Protein AF-A0A932HQZ8-F1 (afdb_monomer)

Mean predicted aligned error: 6.92 Å

pLDDT: mean 88.28, std 15.85, range [33.75, 98.94]

Sequence (333 aa):
LPSGNLVVSDENGFYVFRPVGTFAGTISVNTIWDGAITISGNTTVSAGVTLTIKPGANITVAPNACLIVDGNLVVEGTSSQPVVMNRSGSSGVWGGIIFNSGSSGTVSYATIRNVSKGIRVTSTAPTIQNCTIESFTEQGIYVINGNSKILTNTINGWSGSARVGTGIYVDNSGLGSSTLEITGNTVKGSVVGIDVTAPVLKLEQNTLGTFGTYTTASSNAYGIVFAGVGTVTNNKTYGDNTNSWGISLAANTGTKSTTFNLLDHHNIGLVDNGFQNGSISRNTFSNNGTGFNNSDGWMTANENNFWDNPSTTYNIANVSTSCPDHTNNYLES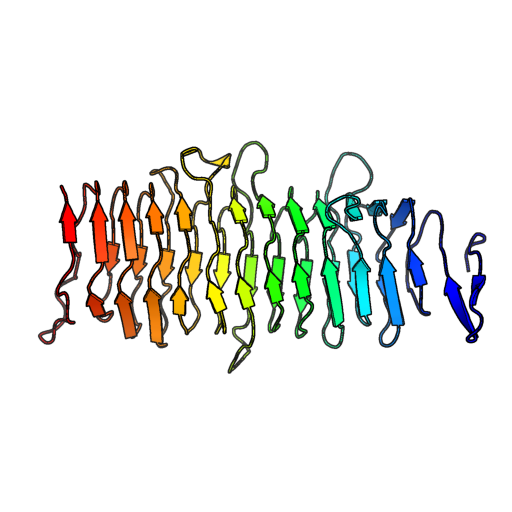

Solvent-accessible surface area (backbone atoms only — not comparable to full-atom values): 14633 Å² total; per-residue (Å²): 129,82,90,66,59,53,72,47,66,50,100,82,71,48,62,38,35,39,58,63,43,81,43,62,43,75,41,84,52,45,31,39,42,53,51,57,35,33,33,73,33,51,28,34,30,32,67,93,16,41,40,37,36,38,55,49,14,38,39,33,26,26,60,68,19,31,47,35,29,38,10,33,40,39,36,51,21,34,96,91,30,42,22,38,39,35,40,40,86,93,65,82,33,12,46,25,40,34,38,35,59,78,18,46,38,36,42,29,19,32,39,38,35,37,15,35,31,37,36,36,35,31,48,30,51,35,40,40,28,53,25,40,27,32,49,31,63,46,22,30,31,36,34,34,51,38,41,29,38,41,32,46,27,40,28,38,19,40,72,86,85,49,55,28,34,28,26,36,35,36,48,23,68,86,44,98,68,45,70,20,33,41,35,46,27,36,21,22,2,6,38,30,14,34,40,32,49,21,50,43,64,37,43,27,48,28,34,20,26,35,83,98,41,63,36,69,66,32,7,16,37,25,19,33,40,41,44,33,36,43,56,44,30,46,28,38,21,24,17,50,50,63,76,10,32,20,38,38,40,46,60,36,86,46,51,37,34,38,31,50,28,39,20,32,28,5,27,31,12,32,39,38,63,27,73,33,43,43,38,43,31,46,29,39,26,31,52,9,50,24,30,47,42,38,62,52,47,56,53,25,38,32,47,28,39,37,36,57,30,86,41,73,51,82,48,55,53,91,73,63,102,70,71,51,62,68,53,73,57,46,79,48,126

Structure (mmCIF, N/CA/C/O backbone):
data_AF-A0A932HQZ8-F1
#
_entry.id   AF-A0A932HQZ8-F1
#
loop_
_atom_site.group_PDB
_atom_site.id
_atom_site.type_symbol
_atom_site.label_atom_id
_atom_site.label_alt_id
_atom_site.label_comp_id
_atom_site.label_asym_id
_atom_site.label_entity_id
_atom_site.label_seq_id
_atom_site.pdbx_PDB_ins_code
_atom_site.Cartn_x
_atom_site.Cartn_y
_atom_site.Cartn_z
_atom_site.occupancy
_atom_site.B_iso_or_equiv
_atom_site.auth_seq_id
_atom_site.auth_comp_id
_atom_site.auth_asym_id
_atom_site.auth_atom_id
_atom_site.pdbx_PDB_model_num
ATOM 1 N N . LEU A 1 1 ? -23.065 -5.214 29.636 1.00 42.94 1 LEU A N 1
ATOM 2 C CA . LEU A 1 1 ? -21.916 -4.389 29.196 1.00 42.94 1 LEU A CA 1
ATOM 3 C C . LEU A 1 1 ? -20.933 -4.310 30.359 1.00 42.94 1 LEU A C 1
ATOM 5 O O . LEU A 1 1 ? -21.421 -4.160 31.476 1.00 42.94 1 LEU A O 1
ATOM 9 N N . PRO A 1 2 ? -19.613 -4.468 30.155 1.00 33.75 2 PRO A N 1
ATOM 10 C CA . PRO A 1 2 ? -18.642 -4.327 31.237 1.00 33.75 2 PRO A CA 1
ATOM 11 C C . PRO A 1 2 ? -18.735 -2.915 31.829 1.00 33.75 2 PRO A C 1
ATOM 13 O O . PRO A 1 2 ? -18.917 -1.936 31.107 1.00 33.75 2 PRO A O 1
ATOM 16 N N . SER A 1 3 ? -18.673 -2.833 33.152 1.00 35.66 3 SER A N 1
ATOM 17 C CA . SER A 1 3 ? -18.771 -1.611 33.950 1.00 35.66 3 SER A CA 1
ATOM 18 C C . SER A 1 3 ? -17.643 -0.629 33.611 1.00 35.66 3 SER A C 1
ATOM 20 O O . SER A 1 3 ? -16.480 -0.941 33.855 1.00 35.66 3 SER A O 1
ATOM 22 N N . GLY A 1 4 ? -17.982 0.548 33.071 1.00 40.41 4 GLY A N 1
ATOM 23 C CA . GLY A 1 4 ? -17.010 1.620 32.803 1.00 40.41 4 GLY A CA 1
ATOM 24 C C . GLY A 1 4 ? -17.392 2.627 31.711 1.00 40.41 4 GLY A C 1
ATOM 25 O O . GLY A 1 4 ? -16.764 3.675 31.616 1.00 40.41 4 GLY A O 1
ATOM 26 N N . ASN A 1 5 ? -18.421 2.360 30.902 1.00 50.59 5 ASN A N 1
ATOM 27 C CA . ASN A 1 5 ? -18.776 3.257 29.800 1.00 50.59 5 ASN A CA 1
ATOM 28 C C . ASN A 1 5 ? -19.571 4.471 30.299 1.00 50.59 5 ASN A C 1
ATOM 30 O O . ASN A 1 5 ? -20.733 4.337 30.687 1.00 50.59 5 ASN A O 1
ATOM 34 N N . LEU A 1 6 ? -18.963 5.659 30.237 1.00 48.56 6 LEU A N 1
ATOM 35 C CA . LEU A 1 6 ? -19.703 6.914 30.305 1.00 48.56 6 LEU A CA 1
ATOM 36 C C . LEU A 1 6 ? -20.582 6.991 29.047 1.00 48.56 6 LEU A C 1
ATOM 38 O O . LEU A 1 6 ? -20.068 7.028 27.928 1.00 48.56 6 LEU A O 1
ATOM 42 N N . VAL A 1 7 ? -21.899 6.968 29.237 1.00 53.38 7 VAL A N 1
ATOM 43 C CA . VAL A 1 7 ? -22.877 7.270 28.192 1.00 53.38 7 VAL A CA 1
ATOM 44 C C . VAL A 1 7 ? -23.181 8.754 28.319 1.00 53.38 7 VAL A C 1
ATOM 46 O O . VAL A 1 7 ? -23.831 9.163 29.278 1.00 53.38 7 VAL A O 1
ATOM 49 N N . VAL A 1 8 ? -22.681 9.567 27.392 1.00 53.47 8 VAL A N 1
ATOM 50 C CA . VAL A 1 8 ? -23.099 10.971 27.294 1.00 53.47 8 VAL A CA 1
ATOM 51 C C . VAL A 1 8 ? -24.084 11.051 26.141 1.00 53.47 8 VAL A C 1
ATOM 53 O O . VAL A 1 8 ? -23.733 10.717 25.011 1.00 53.47 8 VAL A O 1
ATOM 56 N N . SER A 1 9 ? -25.324 11.436 26.432 1.00 48.00 9 SER A N 1
ATOM 57 C CA . SER A 1 9 ? -26.240 11.916 25.402 1.00 48.00 9 SER A CA 1
ATOM 58 C C . SER A 1 9 ? -25.775 13.306 24.993 1.00 48.00 9 SER A C 1
ATOM 60 O O . SER A 1 9 ? -25.682 14.185 25.855 1.00 48.00 9 SER A O 1
ATOM 62 N N . ASP A 1 10 ? -25.475 13.519 23.717 1.00 53.38 10 ASP A N 1
ATOM 63 C CA . ASP A 1 10 ? -25.447 14.889 23.216 1.00 53.38 10 ASP A CA 1
ATOM 64 C C . ASP A 1 10 ? -26.876 15.459 23.138 1.00 53.38 10 ASP A C 1
ATOM 66 O O . ASP A 1 10 ? -27.874 14.754 23.322 1.00 53.38 10 ASP A O 1
ATOM 70 N N . GLU A 1 11 ? -26.971 16.762 22.883 1.00 48.78 11 GLU A N 1
ATOM 71 C CA . GLU A 1 11 ? -28.220 17.536 22.804 1.00 48.78 11 GLU A CA 1
ATOM 72 C C . GLU A 1 11 ? -29.179 17.027 21.705 1.00 48.78 11 GLU A C 1
ATOM 74 O O . GLU A 1 11 ? -30.343 17.421 21.661 1.00 48.78 11 GLU A O 1
ATOM 79 N N . ASN A 1 12 ? -28.704 16.114 20.849 1.00 52.31 12 ASN A N 1
ATOM 80 C CA . ASN A 1 12 ? -29.420 15.529 19.721 1.00 52.31 12 ASN A CA 1
ATOM 81 C C . ASN A 1 12 ? -29.821 14.058 19.950 1.00 52.31 12 ASN A C 1
ATOM 83 O O . ASN A 1 12 ? -30.332 13.413 19.034 1.00 52.31 12 ASN A O 1
ATOM 87 N N . GLY A 1 13 ? -29.611 13.507 21.151 1.00 48.69 13 GLY A N 1
ATOM 88 C C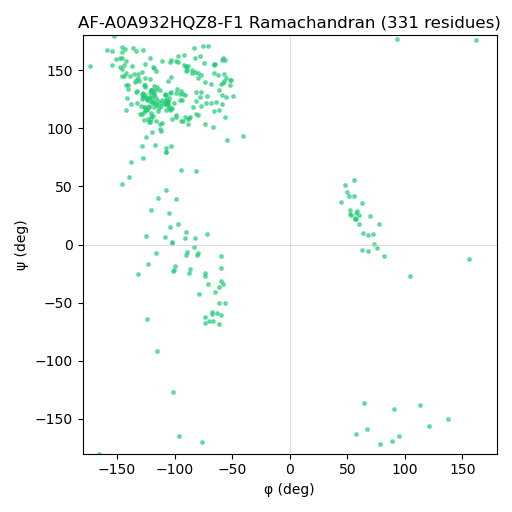A . GLY A 1 13 ? -30.027 12.143 21.490 1.00 48.69 13 GLY A CA 1
ATOM 89 C C . GLY A 1 13 ? -29.119 11.039 20.935 1.00 48.69 13 GLY A C 1
ATOM 90 O O . GLY A 1 13 ? -29.531 9.877 20.908 1.00 48.69 13 GLY A O 1
ATOM 91 N N . PHE A 1 14 ? -27.887 11.355 20.519 1.00 52.44 14 PHE A N 1
ATOM 92 C CA . PHE A 1 14 ? -26.889 10.341 20.183 1.00 52.44 14 PHE A CA 1
ATOM 93 C C . PHE A 1 14 ? -26.221 9.813 21.454 1.00 52.44 14 PHE A C 1
ATOM 95 O O . PHE A 1 14 ? -25.629 10.560 22.233 1.00 52.44 14 PHE A O 1
ATOM 102 N N . TYR A 1 15 ? -26.281 8.496 21.658 1.00 54.69 15 TYR A N 1
ATOM 103 C CA . TYR A 1 15 ? -25.511 7.833 22.705 1.00 54.69 15 TYR A CA 1
ATOM 104 C C . TYR A 1 15 ? -24.040 7.778 22.294 1.00 54.69 15 TYR A C 1
ATOM 106 O O . TYR A 1 15 ? -23.657 6.954 21.466 1.00 54.69 15 TYR A O 1
ATOM 114 N N . VAL A 1 16 ? -23.210 8.643 22.876 1.00 52.16 16 VAL A N 1
ATOM 115 C CA . VAL A 1 16 ? -21.759 8.577 22.704 1.00 52.16 16 VAL A CA 1
ATOM 116 C C . VAL A 1 16 ? -21.193 7.641 23.762 1.00 52.16 16 VAL A C 1
ATOM 118 O O . VAL A 1 16 ? -21.143 7.973 24.948 1.00 52.16 16 VAL A O 1
ATOM 121 N N . PHE A 1 17 ? -20.741 6.465 23.329 1.00 59.16 17 PHE A N 1
ATOM 122 C CA . PHE A 1 17 ? -19.965 5.569 24.178 1.00 59.16 17 PHE A CA 1
ATOM 123 C C . PHE A 1 17 ? -18.500 5.980 24.132 1.00 59.16 17 PHE A C 1
ATOM 125 O O . PHE A 1 17 ? -17.884 5.937 23.068 1.00 59.16 17 PHE A O 1
ATOM 132 N N . ARG A 1 18 ? -17.946 6.355 25.289 1.00 62.97 18 ARG A N 1
ATOM 133 C CA . ARG A 1 18 ? -16.504 6.552 25.486 1.00 62.97 18 ARG A CA 1
ATOM 134 C C . ARG A 1 18 ? -15.976 5.399 26.333 1.00 62.97 18 ARG A C 1
ATOM 136 O O . ARG A 1 18 ? -15.922 5.536 27.556 1.00 62.97 18 ARG A O 1
ATOM 143 N N . PRO A 1 19 ? -15.663 4.232 25.746 1.00 58.69 19 PRO A N 1
ATOM 144 C CA . PRO A 1 19 ? -14.954 3.221 26.504 1.00 58.69 19 PRO A CA 1
ATOM 145 C C . PRO A 1 19 ? -13.587 3.803 26.857 1.00 58.69 19 PRO A C 1
ATOM 147 O O . PRO A 1 19 ? -12.850 4.230 25.980 1.00 58.69 19 PRO A O 1
ATOM 150 N N . VAL A 1 20 ? -13.264 3.857 28.143 1.00 57.97 20 VAL A N 1
ATOM 151 C CA . VAL A 1 20 ? -11.891 4.051 28.608 1.00 57.97 20 VAL A CA 1
ATOM 152 C C . VAL A 1 20 ? -11.450 2.692 29.130 1.00 57.97 20 VAL A C 1
ATOM 154 O O . VAL A 1 20 ? -12.114 2.120 29.995 1.00 57.97 20 VAL A O 1
ATOM 157 N N . GLY A 1 21 ? -10.366 2.143 28.581 1.00 73.69 21 GLY A N 1
ATOM 158 C CA . GLY A 1 21 ? -9.827 0.850 29.007 1.00 73.69 21 GLY A CA 1
ATOM 159 C C . GLY A 1 21 ? -9.929 -0.257 27.958 1.00 73.69 21 GLY A C 1
ATOM 160 O O . GLY A 1 21 ? -9.588 -0.054 26.797 1.00 73.69 21 GLY A O 1
ATOM 161 N N . THR A 1 22 ? -10.301 -1.464 28.393 1.00 83.25 22 THR A N 1
ATOM 162 C CA . THR A 1 22 ? -10.207 -2.687 27.575 1.00 83.25 22 THR A CA 1
ATOM 163 C C . THR A 1 22 ? -11.521 -3.005 26.857 1.00 83.25 22 THR A C 1
ATOM 165 O O . THR A 1 22 ? -12.576 -3.042 27.485 1.00 83.25 22 THR A O 1
ATOM 168 N N . PHE A 1 23 ? -11.449 -3.293 25.559 1.00 86.56 23 PHE A N 1
ATOM 169 C CA . PHE A 1 23 ? -12.554 -3.658 24.681 1.00 86.56 23 PHE A CA 1
ATOM 170 C C . PHE A 1 23 ? -12.281 -4.993 23.968 1.00 86.56 23 PHE A C 1
ATOM 172 O O . PHE A 1 23 ? -11.154 -5.286 23.573 1.00 86.56 23 PHE A O 1
ATOM 179 N N . ALA A 1 24 ? -13.326 -5.794 23.774 1.00 86.25 24 ALA A N 1
ATOM 180 C CA . ALA A 1 24 ? -13.349 -6.932 22.857 1.00 86.25 24 ALA A CA 1
ATOM 181 C C . ALA A 1 24 ? -14.794 -7.200 22.413 1.00 86.25 24 ALA A C 1
ATOM 183 O O . ALA A 1 24 ? -15.737 -6.886 23.143 1.00 86.25 24 ALA A O 1
ATOM 184 N N . GLY A 1 25 ? -14.971 -7.813 21.241 1.00 90.94 25 GLY A N 1
ATOM 185 C CA . GLY A 1 25 ? -16.288 -8.149 20.703 1.00 90.94 25 GLY A CA 1
ATOM 186 C C . GLY A 1 25 ? -16.870 -7.047 19.820 1.00 90.94 25 GLY A C 1
ATOM 187 O O . GLY A 1 25 ? -16.169 -6.436 19.019 1.00 90.94 25 GLY A O 1
ATOM 188 N N . THR A 1 26 ? -18.174 -6.815 19.910 1.00 94.56 26 THR A N 1
ATOM 189 C CA . THR A 1 26 ? -18.896 -6.020 18.910 1.00 94.56 26 THR A CA 1
ATOM 190 C C . THR A 1 26 ? -19.201 -4.605 19.397 1.00 94.56 26 THR A C 1
ATOM 192 O O . THR A 1 26 ? -19.767 -4.411 20.470 1.00 94.56 26 THR A O 1
ATOM 195 N N . ILE A 1 27 ? -18.885 -3.612 18.566 1.00 93.12 27 ILE A N 1
ATOM 196 C CA . ILE A 1 27 ? -19.361 -2.233 18.672 1.00 93.12 27 ILE A CA 1
ATOM 197 C C . ILE A 1 27 ? -20.682 -2.161 17.897 1.00 93.12 27 ILE A C 1
ATOM 199 O O . ILE A 1 27 ? -20.702 -2.198 16.664 1.00 93.12 27 ILE A O 1
ATOM 203 N N . SER A 1 28 ? -21.796 -2.142 18.630 1.00 93.69 28 SER A N 1
ATOM 204 C CA . SER A 1 28 ? -23.163 -2.221 18.086 1.00 93.69 28 SER A CA 1
ATOM 205 C C . SER A 1 28 ? -23.896 -0.876 18.045 1.00 93.69 28 SER A C 1
ATOM 207 O O . SER A 1 28 ? -25.064 -0.817 17.679 1.00 93.69 28 SER A O 1
ATOM 209 N N . VAL A 1 29 ? -23.229 0.194 18.466 1.00 88.44 29 VAL A N 1
ATOM 210 C CA . VAL A 1 29 ? -23.756 1.557 18.589 1.00 88.44 29 VAL A CA 1
ATOM 211 C C . VAL A 1 29 ? -22.633 2.541 18.309 1.00 88.44 29 VAL A C 1
ATOM 213 O O . VAL A 1 29 ? -21.459 2.218 18.519 1.00 88.44 29 VAL A O 1
ATOM 216 N N . ASN A 1 30 ? -22.983 3.733 17.832 1.00 90.81 30 ASN A N 1
ATOM 217 C CA . ASN A 1 30 ? -21.989 4.749 17.505 1.00 90.81 30 ASN A CA 1
ATOM 218 C C . ASN A 1 30 ? -21.106 5.037 18.723 1.00 90.81 30 ASN A C 1
ATOM 220 O O . ASN A 1 30 ? -21.590 5.251 19.833 1.00 90.81 30 ASN A O 1
ATOM 224 N N . THR A 1 31 ? -19.798 4.953 18.522 1.00 90.31 31 THR A N 1
ATOM 225 C CA . THR A 1 31 ? -18.823 4.921 19.614 1.00 90.31 31 THR A CA 1
ATOM 226 C C . THR A 1 31 ? -17.678 5.862 19.297 1.00 90.31 31 THR A C 1
ATOM 228 O O . THR A 1 31 ? -17.219 5.932 18.156 1.00 90.31 31 THR A O 1
ATOM 231 N N . ILE A 1 32 ? -17.204 6.573 20.317 1.00 92.12 32 ILE A N 1
ATOM 232 C CA . ILE A 1 32 ? -16.042 7.448 20.221 1.00 92.12 32 ILE A CA 1
ATOM 233 C C . ILE A 1 32 ? -14.934 6.891 21.109 1.00 92.12 32 ILE A C 1
ATOM 235 O O . ILE A 1 32 ? -15.089 6.775 22.322 1.00 92.12 32 ILE A O 1
ATOM 239 N N . TRP A 1 33 ? -13.797 6.574 20.504 1.00 92.81 33 TRP A N 1
ATOM 240 C CA . TRP A 1 33 ? -12.567 6.246 21.210 1.00 92.81 33 TRP A CA 1
ATOM 241 C C . TRP A 1 33 ? -11.693 7.482 21.339 1.00 92.81 33 TRP A C 1
ATOM 243 O O . TRP A 1 33 ? -11.428 8.181 20.364 1.00 92.81 33 TRP A O 1
ATOM 253 N N . ASP A 1 34 ? -11.248 7.731 22.562 1.00 89.12 34 ASP A N 1
ATOM 254 C CA . ASP A 1 34 ? -10.438 8.878 22.942 1.00 89.12 34 ASP A CA 1
ATOM 255 C C . ASP A 1 34 ? -9.461 8.447 24.043 1.00 89.12 34 ASP A C 1
ATOM 257 O O . ASP A 1 34 ? -9.787 7.594 24.872 1.00 89.12 34 ASP A O 1
ATOM 261 N N . GLY A 1 35 ? -8.251 9.001 24.038 1.00 89.38 35 GLY A N 1
ATOM 262 C CA . GLY A 1 35 ? -7.176 8.579 24.934 1.00 89.38 35 GLY A CA 1
ATOM 263 C C . GLY A 1 35 ? -6.707 7.139 24.689 1.00 89.38 35 GLY A C 1
ATOM 264 O O . GLY A 1 35 ? -6.476 6.732 23.550 1.00 89.38 35 GLY A O 1
ATOM 265 N N . ALA A 1 36 ? -6.494 6.378 25.766 1.00 92.69 36 ALA A N 1
ATOM 266 C CA . ALA A 1 36 ? -5.920 5.034 25.708 1.00 92.69 36 ALA A CA 1
ATOM 267 C C . ALA A 1 36 ? -6.999 3.937 25.684 1.00 92.69 36 ALA A C 1
ATOM 269 O O . ALA A 1 36 ? -7.808 3.833 26.610 1.00 92.69 36 ALA A O 1
ATOM 270 N N . ILE A 1 37 ? -6.954 3.080 24.662 1.00 93.62 37 ILE A N 1
ATOM 271 C CA . ILE A 1 37 ? -7.860 1.939 24.474 1.00 93.62 37 ILE A CA 1
ATOM 272 C C . ILE A 1 37 ? -7.042 0.665 24.292 1.00 93.62 37 ILE A C 1
ATOM 274 O O . ILE A 1 37 ? -6.077 0.645 23.530 1.00 93.62 37 ILE A O 1
ATOM 278 N N . THR A 1 38 ? -7.463 -0.422 24.929 1.00 94.62 38 THR A N 1
ATOM 279 C CA . THR A 1 38 ? -6.875 -1.749 24.729 1.00 94.62 38 THR A CA 1
ATOM 280 C C . THR A 1 38 ? -7.876 -2.664 24.041 1.00 94.62 38 THR A C 1
ATOM 282 O O . THR A 1 38 ? -8.938 -2.919 24.586 1.00 94.62 38 THR A O 1
ATOM 285 N N . ILE A 1 39 ? -7.542 -3.222 22.884 1.00 95.69 39 ILE A N 1
ATOM 286 C CA . ILE A 1 39 ? -8.303 -4.287 22.231 1.00 95.69 39 ILE A CA 1
ATOM 287 C C . ILE A 1 39 ? -7.750 -5.638 22.711 1.00 95.69 39 ILE A C 1
ATOM 289 O O . ILE A 1 39 ? -6.629 -5.997 22.356 1.00 95.69 39 ILE A O 1
ATOM 293 N N . SER A 1 40 ? -8.494 -6.400 23.519 1.00 94.75 40 SER A N 1
ATOM 294 C CA . SER A 1 40 ? -8.030 -7.694 24.068 1.00 94.75 40 SER A CA 1
ATOM 295 C C . SER A 1 40 ? -8.355 -8.911 23.193 1.00 94.75 40 SER A C 1
ATOM 297 O O . SER A 1 40 ? -7.853 -10.004 23.444 1.00 94.75 40 SER A O 1
ATOM 299 N N . GLY A 1 41 ? -9.162 -8.725 22.151 1.00 95.44 41 GLY A N 1
ATOM 300 C CA . GLY A 1 41 ? -9.541 -9.735 21.165 1.00 95.44 41 GLY A CA 1
ATOM 301 C C . GLY A 1 41 ? -10.187 -9.070 19.952 1.00 95.44 41 GLY A C 1
ATOM 302 O O . GLY A 1 41 ? -10.319 -7.848 19.927 1.00 95.44 41 GLY A O 1
ATOM 303 N N . ASN A 1 42 ? -10.599 -9.845 18.947 1.00 97.62 42 ASN A N 1
ATOM 304 C CA . ASN A 1 42 ? -11.225 -9.280 17.747 1.00 97.62 42 ASN A CA 1
ATOM 305 C C . ASN A 1 42 ? -12.350 -8.305 18.110 1.00 97.62 42 ASN A C 1
ATOM 307 O O . ASN A 1 42 ? -13.242 -8.627 18.899 1.00 97.62 42 ASN A O 1
ATOM 311 N N . THR A 1 43 ? -12.272 -7.107 17.539 1.00 97.56 43 THR A N 1
ATOM 312 C CA . THR A 1 43 ? -13.233 -6.032 17.763 1.00 97.56 43 THR A CA 1
ATOM 313 C C . THR A 1 43 ? -13.894 -5.674 16.451 1.00 97.56 43 THR A C 1
ATOM 315 O O . THR A 1 43 ? -13.197 -5.326 15.508 1.00 97.56 43 THR A O 1
ATOM 318 N N . THR A 1 44 ? -15.219 -5.778 16.383 1.00 98.50 44 THR A N 1
ATOM 319 C CA . THR A 1 44 ? -15.977 -5.574 15.142 1.00 98.50 44 THR A CA 1
ATOM 320 C C . THR A 1 44 ? -16.873 -4.350 15.247 1.00 98.50 44 THR A C 1
ATOM 322 O O . THR A 1 44 ? -17.719 -4.284 16.136 1.00 98.50 44 THR A O 1
ATOM 325 N N . VAL A 1 45 ? -16.720 -3.397 14.331 1.00 98.31 45 VAL A N 1
ATOM 326 C CA . VAL A 1 45 ? -17.672 -2.301 14.118 1.00 98.31 45 VAL A CA 1
ATOM 327 C C . VAL A 1 45 ? -18.805 -2.828 13.248 1.00 98.31 45 VAL A C 1
ATOM 329 O O . VAL A 1 45 ? -18.574 -3.151 12.086 1.00 98.31 45 VAL A O 1
ATOM 332 N N . SER A 1 46 ? -20.009 -2.939 13.811 1.00 98.44 46 SER A N 1
ATOM 333 C CA . SER A 1 46 ? -21.159 -3.538 13.117 1.00 98.44 46 SER A CA 1
ATOM 334 C C . SER A 1 46 ? -21.604 -2.713 11.911 1.00 98.44 46 SER A C 1
ATOM 336 O O . SER A 1 46 ? -21.450 -1.492 11.899 1.00 98.44 46 SER A O 1
ATOM 338 N N . ALA A 1 47 ? -22.246 -3.356 10.937 1.00 98.25 47 ALA A N 1
ATOM 339 C CA . ALA A 1 47 ? -22.907 -2.658 9.837 1.00 98.25 47 ALA A CA 1
ATOM 340 C C . ALA A 1 47 ? -23.868 -1.565 10.352 1.00 98.25 47 ALA A C 1
ATOM 342 O O . ALA A 1 47 ? -24.587 -1.761 11.332 1.00 98.25 47 ALA A O 1
ATOM 343 N N . GLY A 1 48 ? -23.857 -0.397 9.703 1.00 96.69 48 GLY A N 1
ATOM 344 C CA . GLY A 1 48 ? -24.655 0.771 10.104 1.00 96.69 48 GLY A CA 1
ATOM 345 C C . GLY A 1 48 ? -24.133 1.540 11.327 1.00 96.69 48 GLY A C 1
ATOM 346 O O . GLY A 1 48 ? -24.694 2.578 11.669 1.00 96.69 48 GLY A O 1
ATOM 347 N N . VAL A 1 49 ? -23.057 1.075 11.968 1.00 96.94 49 VAL A N 1
ATOM 348 C CA . VAL A 1 49 ? -22.438 1.722 13.132 1.00 96.94 49 VAL A CA 1
ATOM 349 C C . VAL A 1 49 ? -21.163 2.451 12.726 1.00 96.94 49 VAL A C 1
ATOM 351 O O . VAL A 1 49 ? -20.405 1.973 11.885 1.00 96.94 49 VAL A O 1
ATOM 354 N N . THR A 1 50 ? -20.904 3.597 13.352 1.00 97.12 50 THR A N 1
ATOM 355 C CA . THR A 1 50 ? -19.650 4.344 13.223 1.00 97.12 50 THR A CA 1
ATOM 356 C C . THR A 1 50 ? -18.801 4.229 14.486 1.00 97.12 50 THR A C 1
ATOM 358 O O . THR A 1 50 ? -19.263 4.528 15.589 1.00 97.12 50 THR A O 1
ATOM 361 N N . LEU A 1 51 ? -17.533 3.859 14.310 1.00 97.31 51 LEU A N 1
ATOM 362 C CA . LEU A 1 51 ? -16.483 4.075 15.299 1.00 97.31 51 LEU A CA 1
ATOM 363 C C . LEU A 1 51 ? -15.654 5.297 14.894 1.00 97.31 51 LEU A C 1
ATOM 365 O O . LEU A 1 51 ? -15.044 5.305 13.825 1.00 97.31 51 LEU A O 1
ATOM 369 N N . THR A 1 52 ? -15.587 6.298 15.768 1.00 97.44 52 THR A N 1
ATOM 370 C CA . THR A 1 52 ? -14.706 7.460 15.606 1.00 97.44 52 THR A CA 1
ATOM 371 C C . THR A 1 52 ? -13.547 7.376 16.592 1.00 97.44 52 THR A C 1
ATOM 373 O O . THR A 1 52 ? -13.773 7.289 17.795 1.00 97.44 52 THR A O 1
ATOM 376 N N . ILE A 1 53 ? -12.307 7.433 16.108 1.00 97.38 53 ILE A N 1
ATOM 377 C CA . ILE A 1 53 ? -11.094 7.456 16.934 1.00 97.38 53 ILE A CA 1
ATOM 378 C C . ILE A 1 53 ? -10.507 8.867 16.887 1.00 97.38 53 ILE A C 1
ATOM 380 O O . ILE A 1 53 ? -10.115 9.341 15.819 1.00 97.38 53 ILE A O 1
ATOM 384 N N . LYS A 1 54 ? -10.479 9.539 18.040 1.00 96.88 54 LYS A N 1
ATOM 385 C CA . LYS A 1 54 ? -10.095 10.948 18.177 1.00 96.88 54 LYS A CA 1
ATOM 386 C C . LYS A 1 54 ? -8.585 11.180 18.041 1.00 96.88 54 LYS A C 1
ATOM 388 O O . LYS A 1 54 ? -7.808 10.254 18.292 1.00 96.88 54 LYS A O 1
ATOM 393 N N . PRO A 1 55 ? -8.160 12.404 17.660 1.00 98.19 55 PRO A N 1
ATOM 394 C CA . PRO A 1 55 ? -6.746 12.751 17.574 1.00 98.19 55 PRO A CA 1
ATOM 395 C C . PRO A 1 55 ? -5.987 12.413 18.862 1.00 98.19 55 PRO A C 1
ATOM 397 O O . PRO A 1 55 ? -6.503 12.587 19.964 1.00 98.19 55 PRO A O 1
ATOM 400 N N . GLY A 1 56 ? -4.751 11.933 18.725 1.00 97.25 56 GLY A N 1
ATOM 401 C CA . GLY A 1 56 ? -3.890 11.583 19.859 1.00 97.25 56 GLY A CA 1
ATOM 402 C C . GLY A 1 56 ? -4.275 10.306 20.618 1.00 97.25 56 GLY A C 1
ATOM 403 O O . GLY A 1 56 ? -3.581 9.950 21.573 1.00 97.25 56 GLY A O 1
ATOM 404 N N . ALA A 1 57 ? -5.332 9.593 20.211 1.00 96.69 57 ALA A N 1
ATOM 405 C CA . ALA A 1 57 ? -5.686 8.316 20.821 1.00 96.69 57 ALA A CA 1
ATOM 406 C C . ALA A 1 57 ? -4.575 7.264 20.639 1.00 96.69 57 ALA A C 1
ATOM 408 O O . ALA A 1 57 ? -3.898 7.205 19.607 1.00 96.69 57 ALA A O 1
ATOM 409 N N . ASN A 1 58 ? -4.412 6.399 21.641 1.00 97.19 58 ASN A N 1
ATOM 410 C CA . ASN A 1 58 ? -3.452 5.300 21.645 1.00 97.19 58 ASN A CA 1
ATOM 411 C C . ASN A 1 58 ? -4.188 3.968 21.806 1.00 97.19 58 ASN A C 1
ATOM 413 O O . ASN A 1 58 ? -4.754 3.674 22.859 1.00 97.19 58 ASN A O 1
ATOM 417 N N . ILE A 1 59 ? -4.187 3.173 20.744 1.00 97.81 59 ILE A N 1
ATOM 418 C CA . ILE A 1 59 ? -4.876 1.894 20.654 1.00 97.81 59 ILE A CA 1
ATOM 419 C C . ILE A 1 59 ? -3.840 0.777 20.759 1.00 97.81 59 ILE A C 1
ATOM 421 O O . ILE A 1 59 ? -2.957 0.634 19.913 1.00 97.81 59 ILE A O 1
ATOM 425 N N . THR A 1 60 ? -3.958 -0.032 21.804 1.00 97.38 60 THR A N 1
ATOM 426 C CA . THR A 1 60 ? -3.094 -1.184 22.061 1.00 97.38 60 THR A CA 1
ATOM 427 C C . THR A 1 60 ? -3.858 -2.471 21.773 1.00 97.38 60 THR A C 1
ATOM 429 O O . THR A 1 60 ? -4.903 -2.704 22.364 1.00 97.38 60 THR A O 1
ATOM 432 N N . VAL A 1 61 ? -3.366 -3.329 20.883 1.00 98.31 61 VAL A N 1
ATOM 433 C CA . VAL A 1 61 ? -4.118 -4.484 20.366 1.00 98.31 61 VAL A CA 1
ATOM 434 C C . VAL A 1 61 ? -3.436 -5.798 20.728 1.00 98.31 61 VAL A C 1
ATOM 436 O O . VAL A 1 61 ? -2.242 -5.963 20.503 1.00 98.31 61 VAL A O 1
ATOM 439 N N . ALA A 1 62 ? -4.168 -6.756 21.291 1.00 97.44 62 ALA A N 1
ATOM 440 C CA . ALA A 1 62 ? -3.627 -8.076 21.600 1.00 97.44 62 ALA A CA 1
ATOM 441 C C . ALA A 1 62 ? -3.059 -8.769 20.342 1.00 97.44 62 ALA A C 1
ATOM 443 O O . ALA A 1 62 ? -3.596 -8.585 19.245 1.00 97.44 62 ALA A O 1
ATOM 444 N N . PRO A 1 63 ? -1.995 -9.587 20.467 1.00 96.94 63 PRO A N 1
ATOM 445 C CA . PRO A 1 63 ? -1.501 -10.387 19.352 1.00 96.94 63 PRO A CA 1
ATOM 446 C C . PRO A 1 63 ? -2.623 -11.199 18.693 1.00 96.94 63 PRO A C 1
ATOM 448 O O . PRO A 1 63 ? -3.506 -11.716 19.377 1.00 96.94 63 PRO A O 1
ATOM 451 N N . ASN A 1 64 ? -2.581 -11.309 17.366 1.00 96.31 64 ASN A N 1
ATOM 452 C CA . ASN A 1 64 ? -3.592 -11.949 16.513 1.00 96.31 64 ASN A CA 1
ATOM 453 C C . ASN A 1 64 ? -4.998 -11.316 16.522 1.00 96.31 64 ASN A C 1
ATOM 455 O O . ASN A 1 64 ? -5.845 -11.755 15.748 1.00 96.31 64 ASN A O 1
ATOM 459 N N . ALA A 1 65 ? -5.265 -10.297 17.346 1.00 97.94 65 ALA A N 1
ATOM 460 C CA . ALA A 1 65 ? -6.541 -9.592 17.319 1.00 97.94 65 ALA A CA 1
ATOM 461 C C . ALA A 1 65 ? -6.598 -8.576 16.169 1.00 97.94 65 ALA A C 1
ATOM 463 O O . ALA A 1 65 ? -5.593 -7.958 15.809 1.00 97.94 65 ALA A O 1
ATOM 464 N N . CYS A 1 66 ? -7.793 -8.380 15.620 1.00 98.31 66 CYS A N 1
ATOM 465 C CA . CYS A 1 66 ? -8.071 -7.438 14.538 1.00 98.31 66 CYS A CA 1
ATOM 466 C C . CYS A 1 66 ? -9.069 -6.359 14.974 1.00 98.31 66 CYS A C 1
ATOM 468 O O . CYS A 1 66 ? -9.963 -6.622 15.786 1.00 98.31 66 CYS A O 1
ATOM 470 N N . LEU A 1 67 ? -8.974 -5.183 14.349 1.00 98.69 67 LEU A N 1
ATOM 471 C CA . LEU A 1 67 ? -10.088 -4.238 14.267 1.00 98.69 67 LEU A CA 1
ATOM 472 C C . LEU A 1 67 ? -10.821 -4.485 12.946 1.00 98.69 67 LEU A C 1
ATOM 474 O O . LEU A 1 67 ? -10.316 -4.162 11.875 1.00 98.69 67 LEU A O 1
ATOM 478 N N . ILE A 1 68 ? -11.993 -5.097 13.027 1.00 98.88 68 ILE A N 1
ATOM 479 C CA . ILE A 1 68 ? -12.830 -5.477 11.892 1.00 98.88 68 ILE A CA 1
ATOM 480 C C . ILE A 1 68 ? -13.901 -4.405 11.709 1.00 98.88 68 ILE A C 1
ATOM 482 O O . ILE A 1 68 ? -14.532 -3.968 12.669 1.00 98.88 68 ILE A O 1
ATOM 486 N N . VAL A 1 69 ? -14.106 -3.970 10.476 1.00 98.88 69 VAL A N 1
ATOM 487 C CA . VAL A 1 69 ? -15.040 -2.913 10.112 1.00 98.88 69 VAL A CA 1
ATOM 488 C C . VAL A 1 69 ? -16.031 -3.495 9.114 1.00 98.88 69 VAL A C 1
ATOM 490 O O . VAL A 1 69 ? -15.690 -3.703 7.951 1.00 98.88 69 VAL A O 1
ATOM 493 N N . ASP A 1 70 ? -17.250 -3.747 9.588 1.00 98.75 70 ASP A N 1
ATOM 494 C CA . ASP A 1 70 ? -18.426 -4.038 8.758 1.00 98.75 70 ASP A CA 1
ATOM 495 C C . ASP A 1 70 ? -19.311 -2.784 8.595 1.00 98.75 70 ASP A C 1
ATOM 497 O O . ASP A 1 70 ? -20.140 -2.713 7.693 1.00 98.75 70 ASP A O 1
ATOM 501 N N . GLY A 1 71 ? -19.141 -1.789 9.474 1.00 98.62 71 GLY A N 1
ATOM 502 C CA . GLY A 1 71 ? -19.775 -0.469 9.415 1.00 98.62 71 GLY A CA 1
ATOM 503 C C . GLY A 1 71 ? -18.848 0.617 8.877 1.00 98.62 71 GLY A C 1
ATOM 504 O O . GLY A 1 71 ? -18.274 0.487 7.801 1.00 98.62 71 GLY A O 1
ATOM 505 N N . ASN A 1 72 ? -18.706 1.702 9.636 1.00 98.75 72 ASN A N 1
ATOM 506 C CA . ASN A 1 72 ? -17.897 2.862 9.279 1.00 98.75 72 ASN A CA 1
ATOM 507 C C . ASN A 1 72 ? -16.789 3.113 10.316 1.00 98.75 72 ASN A C 1
ATOM 509 O O . ASN A 1 72 ? -17.052 3.139 11.521 1.00 98.75 72 ASN A O 1
ATOM 513 N N . LEU A 1 73 ? -15.555 3.334 9.861 1.00 98.88 73 LEU A N 1
ATOM 514 C CA . LEU A 1 73 ? -14.424 3.713 10.717 1.00 98.88 73 LEU A CA 1
ATOM 515 C C . LEU A 1 73 ? -13.913 5.105 10.345 1.00 98.88 73 LEU A C 1
ATOM 517 O O . LEU A 1 73 ? -13.525 5.346 9.205 1.00 98.88 73 LEU A O 1
ATOM 521 N N . VAL A 1 74 ? -13.838 6.004 11.324 1.00 98.81 74 VAL A N 1
ATOM 522 C CA . VAL A 1 74 ? -13.293 7.355 11.151 1.00 98.81 74 VAL A CA 1
ATOM 523 C C . VAL A 1 74 ? -12.127 7.550 12.115 1.00 98.81 74 VAL A C 1
ATOM 525 O O . VAL A 1 74 ? -12.332 7.710 13.314 1.00 98.81 74 VAL A O 1
ATOM 528 N N . VAL A 1 75 ? -10.896 7.533 11.606 1.00 98.88 75 VAL A N 1
ATOM 529 C CA . VAL A 1 75 ? -9.690 7.856 12.384 1.00 98.88 75 VAL A CA 1
ATOM 530 C C . VAL A 1 75 ? -9.298 9.299 12.098 1.00 98.88 75 VAL A C 1
ATOM 532 O O . VAL A 1 75 ? -8.851 9.625 10.998 1.00 98.88 75 VAL A O 1
ATOM 535 N N . GLU A 1 76 ? -9.479 10.154 13.099 1.00 98.50 76 GLU A N 1
ATOM 536 C CA . GLU A 1 76 ? -9.337 11.609 13.011 1.00 98.50 76 GLU A CA 1
ATOM 537 C C . GLU A 1 76 ? -7.968 12.076 13.523 1.00 98.50 76 GLU A C 1
ATOM 539 O O . GLU A 1 76 ? -7.869 13.089 14.209 1.00 98.50 76 GLU A O 1
ATOM 544 N N . GLY A 1 77 ? -6.895 11.335 13.239 1.00 98.69 77 GLY A N 1
ATOM 545 C CA . GLY A 1 77 ? -5.554 11.798 13.583 1.00 98.69 77 GLY A CA 1
ATOM 546 C C . GLY A 1 77 ? -5.237 13.137 12.912 1.00 98.69 77 GLY A C 1
ATOM 547 O O . GLY A 1 77 ? -5.789 13.481 11.863 1.00 98.69 77 GLY A O 1
ATOM 548 N N . THR A 1 78 ? -4.273 13.862 13.468 1.00 98.69 78 THR A N 1
ATOM 549 C CA . THR A 1 78 ? -3.687 15.051 12.833 1.00 98.69 78 THR A CA 1
ATOM 550 C C . THR A 1 78 ? -2.168 14.934 12.789 1.00 98.69 78 THR A C 1
ATOM 552 O O . THR A 1 78 ? -1.581 14.092 13.467 1.00 98.69 78 THR A O 1
ATOM 555 N N . SER A 1 79 ? -1.497 15.795 12.021 1.00 98.19 79 SER A N 1
ATOM 556 C CA . SER A 1 79 ? -0.028 15.828 11.988 1.00 98.19 79 SER A CA 1
ATOM 557 C C . SER A 1 79 ? 0.601 16.128 13.356 1.00 98.19 79 SER A C 1
ATOM 559 O O . SER A 1 79 ? 1.690 15.638 13.641 1.00 98.19 79 SER A O 1
ATOM 561 N N . SER A 1 80 ? -0.075 16.910 14.207 1.00 98.38 80 SER A N 1
ATOM 562 C CA . SER A 1 80 ? 0.382 17.241 15.564 1.00 98.38 80 SER A CA 1
ATOM 563 C C . SER A 1 80 ? -0.053 16.222 16.619 1.00 98.38 80 SER A C 1
ATOM 565 O O . SER A 1 80 ? 0.592 16.111 17.660 1.00 98.38 80 SER A O 1
ATOM 567 N N . GLN A 1 81 ? -1.136 15.485 16.371 1.00 98.31 81 GLN A N 1
ATOM 568 C CA . GLN A 1 81 ? -1.697 14.486 17.279 1.00 98.31 81 GLN A CA 1
ATOM 569 C C . GLN A 1 81 ? -2.117 13.235 16.492 1.00 98.31 81 GLN A C 1
ATOM 571 O O . GLN A 1 81 ? -3.315 12.976 16.315 1.00 98.31 81 GLN A O 1
ATOM 576 N N . PRO A 1 82 ? -1.146 12.452 15.989 1.00 98.69 82 PRO A N 1
ATOM 577 C CA . PRO A 1 82 ? -1.456 11.239 15.252 1.00 98.69 82 PRO A CA 1
ATOM 578 C C . PRO A 1 82 ? -2.115 10.204 16.168 1.00 98.69 82 PRO A C 1
ATOM 580 O O . PRO A 1 82 ? -1.792 10.108 17.355 1.00 98.69 82 PRO A O 1
ATOM 583 N N . VAL A 1 83 ? -3.014 9.396 15.609 1.00 98.88 83 VAL A N 1
ATOM 584 C CA . VAL A 1 83 ? -3.538 8.213 16.306 1.00 98.88 83 VAL A CA 1
ATOM 585 C C . VAL A 1 83 ? -2.489 7.114 16.242 1.00 98.88 83 VAL A C 1
ATOM 587 O O . VAL A 1 83 ? -1.973 6.802 15.173 1.00 98.88 83 VAL A O 1
ATOM 590 N N . VAL A 1 84 ? -2.173 6.488 17.369 1.00 98.81 84 VAL A N 1
ATOM 591 C CA . VAL A 1 84 ? -1.208 5.385 17.415 1.00 98.81 84 VAL A CA 1
ATOM 592 C C . VAL A 1 84 ? -1.954 4.075 17.589 1.00 98.81 84 VAL A C 1
ATOM 594 O O . VAL A 1 84 ? -2.705 3.926 18.542 1.00 98.81 84 VAL A O 1
ATOM 597 N N . MET A 1 85 ? -1.709 3.105 16.710 1.00 98.75 85 MET A N 1
ATOM 598 C CA . MET A 1 85 ? -2.210 1.738 16.835 1.00 98.75 85 MET A CA 1
ATOM 599 C C . MET A 1 85 ? -1.038 0.762 16.834 1.00 98.75 85 MET A C 1
ATOM 601 O O . MET A 1 85 ? -0.252 0.699 15.885 1.00 98.75 85 MET A O 1
ATOM 605 N N . ASN A 1 86 ? -0.892 0.012 17.918 1.00 98.44 86 ASN A N 1
ATOM 606 C CA . ASN A 1 86 ? 0.235 -0.888 18.115 1.00 98.44 86 ASN A CA 1
ATOM 607 C C . ASN A 1 86 ? -0.218 -2.174 18.804 1.00 98.44 86 ASN A C 1
ATOM 609 O O . ASN A 1 86 ? -1.226 -2.187 19.506 1.00 98.44 86 ASN A O 1
ATOM 613 N N . ARG A 1 87 ? 0.555 -3.251 18.661 1.00 97.38 87 ARG A N 1
ATOM 614 C CA . ARG A 1 87 ? 0.335 -4.452 19.467 1.00 97.38 87 ARG A CA 1
ATOM 615 C C . ARG A 1 87 ? 0.586 -4.193 20.956 1.00 97.38 87 ARG A C 1
ATOM 617 O O . ARG A 1 87 ? 1.398 -3.343 21.323 1.00 97.38 87 ARG A O 1
ATOM 624 N N . SER A 1 88 ? -0.039 -4.998 21.805 1.00 94.56 88 SER A N 1
ATOM 625 C CA . SER A 1 88 ? 0.315 -5.137 23.213 1.00 94.56 88 SER A CA 1
ATOM 626 C C . SER A 1 88 ? 1.562 -6.016 23.393 1.00 94.56 88 SER A C 1
ATOM 628 O O . SER A 1 88 ? 1.971 -6.762 22.497 1.00 94.56 88 SER A O 1
ATOM 630 N N . GLY A 1 89 ? 2.196 -5.914 24.564 1.00 92.75 89 GLY A N 1
ATOM 631 C CA . GLY A 1 89 ? 3.365 -6.723 24.923 1.00 92.75 89 GLY A CA 1
ATOM 632 C C . GLY A 1 89 ? 4.626 -6.422 24.101 1.00 92.75 89 GLY A C 1
ATOM 633 O O . GLY A 1 89 ? 4.771 -5.353 23.507 1.00 92.75 89 GLY A O 1
ATOM 634 N N . SER A 1 90 ? 5.566 -7.372 24.064 1.00 90.12 90 SER A N 1
ATOM 635 C CA . SER A 1 90 ? 6.885 -7.222 23.418 1.00 90.12 90 SER A CA 1
ATOM 636 C C . SER A 1 90 ? 7.134 -8.150 22.221 1.00 90.12 90 SER A C 1
ATOM 638 O O . SER A 1 90 ? 8.100 -7.917 21.497 1.00 90.12 90 SER A O 1
ATOM 640 N N . SER A 1 91 ? 6.249 -9.111 21.935 1.00 91.94 91 SER A N 1
ATOM 641 C CA . SER A 1 91 ? 6.375 -10.052 20.813 1.00 91.94 91 SER A CA 1
ATOM 642 C C . SER A 1 91 ? 5.062 -10.261 20.045 1.00 91.94 91 SER A C 1
ATOM 644 O O . SER A 1 91 ? 3.991 -9.833 20.477 1.00 91.94 91 SER A O 1
ATOM 646 N N . GLY A 1 92 ? 5.165 -10.922 18.887 1.00 94.56 92 GLY A N 1
ATOM 647 C CA . GLY A 1 92 ? 4.039 -11.196 17.994 1.00 94.56 92 GLY A CA 1
ATOM 648 C C . GLY A 1 92 ? 3.633 -9.992 17.146 1.00 94.56 92 GLY A C 1
ATOM 649 O O . GLY A 1 92 ? 4.316 -8.968 17.120 1.00 94.56 92 GLY A O 1
ATOM 650 N N . VAL A 1 93 ? 2.509 -10.134 16.449 1.00 97.69 93 VAL A N 1
ATOM 651 C CA . VAL A 1 93 ? 1.864 -9.073 15.668 1.00 97.69 93 VAL A CA 1
ATOM 652 C C . VAL A 1 93 ? 0.357 -9.106 15.894 1.00 97.69 93 VAL A C 1
ATOM 654 O O . VAL A 1 93 ? -0.200 -10.157 16.215 1.00 97.69 93 VAL A O 1
ATOM 657 N N . TRP A 1 94 ? -0.311 -7.967 15.739 1.00 98.50 94 TRP A N 1
ATOM 658 C CA . TRP A 1 94 ? -1.775 -7.925 15.646 1.00 98.50 94 TRP A CA 1
ATOM 659 C C . TRP A 1 94 ? -2.219 -8.008 14.179 1.00 98.50 94 TRP A C 1
ATOM 661 O O . TRP A 1 94 ? -1.410 -7.843 13.265 1.00 98.50 94 TRP A O 1
ATOM 671 N N . GLY A 1 95 ? -3.489 -8.319 13.930 1.00 98.25 95 GLY A N 1
ATOM 672 C CA . GLY A 1 95 ? -3.980 -8.628 12.582 1.00 98.25 95 GLY A CA 1
ATOM 673 C C . GLY A 1 95 ? -4.273 -7.413 11.696 1.00 98.25 95 GLY A C 1
ATOM 674 O O . GLY A 1 95 ? -4.501 -7.586 10.501 1.00 98.25 95 GLY A O 1
ATOM 675 N N . GLY A 1 96 ? -4.240 -6.203 12.261 1.00 98.69 96 GLY A N 1
ATOM 676 C CA . GLY A 1 96 ? -4.472 -4.949 11.547 1.00 98.69 96 GLY A CA 1
ATOM 677 C C . GLY A 1 96 ? -5.928 -4.504 11.496 1.00 98.69 96 GLY A C 1
ATOM 678 O O . GLY A 1 96 ? -6.800 -5.024 12.205 1.00 98.69 96 GLY A O 1
ATOM 679 N N . ILE A 1 97 ? -6.171 -3.499 10.655 1.00 98.94 97 ILE A N 1
ATOM 680 C CA . ILE A 1 97 ? -7.507 -2.970 10.370 1.00 98.94 97 ILE A CA 1
ATOM 681 C C . ILE A 1 97 ? -8.062 -3.698 9.150 1.00 98.94 97 ILE A C 1
ATOM 683 O O . ILE A 1 97 ? -7.403 -3.770 8.115 1.00 98.94 97 ILE A O 1
ATOM 687 N N . ILE A 1 98 ? -9.278 -4.222 9.253 1.00 98.88 98 ILE A N 1
ATOM 688 C CA . ILE A 1 98 ? -9.933 -4.979 8.190 1.00 98.88 98 ILE A CA 1
ATOM 689 C C . ILE A 1 98 ? -11.229 -4.273 7.811 1.00 98.88 98 ILE A C 1
ATOM 691 O O . ILE A 1 98 ? -12.202 -4.347 8.548 1.00 98.88 98 ILE A O 1
ATOM 695 N N . PHE A 1 99 ? -11.255 -3.647 6.641 1.00 98.88 99 PHE A N 1
ATOM 696 C CA . PHE A 1 99 ? -12.477 -3.178 5.998 1.00 98.88 99 PHE A CA 1
ATOM 697 C C . PHE A 1 99 ? -13.080 -4.315 5.171 1.00 98.88 99 PHE A C 1
ATOM 699 O O . PHE A 1 99 ? -12.516 -4.715 4.147 1.00 98.88 99 PHE A O 1
ATOM 706 N N . ASN A 1 100 ? -14.210 -4.852 5.627 1.00 98.69 100 ASN A N 1
ATOM 707 C CA . ASN A 1 100 ? -14.959 -5.876 4.905 1.00 98.69 100 ASN A CA 1
ATOM 708 C C . ASN A 1 100 ? -15.875 -5.253 3.842 1.00 98.69 100 ASN A C 1
ATOM 710 O O . ASN A 1 100 ? -16.087 -4.039 3.799 1.00 98.69 100 ASN A O 1
ATOM 714 N N . SER A 1 101 ? -16.437 -6.094 2.974 1.00 98.00 101 SER A N 1
ATOM 715 C CA . SER A 1 101 ? -17.384 -5.634 1.956 1.00 98.00 101 SER A CA 1
ATOM 716 C C . SER A 1 101 ? -18.585 -4.933 2.599 1.00 98.00 101 SER A C 1
ATOM 718 O O . SER A 1 101 ? -19.085 -5.372 3.631 1.00 98.00 101 SER A O 1
ATOM 720 N N . GLY A 1 102 ? -19.026 -3.827 1.998 1.00 96.94 102 GLY A N 1
ATOM 721 C CA . GLY A 1 102 ? -20.119 -2.998 2.517 1.00 96.94 102 GLY A CA 1
ATOM 722 C C . GLY A 1 102 ? -19.715 -1.999 3.609 1.00 96.94 102 GLY A C 1
ATOM 723 O O . GLY A 1 102 ? -20.506 -1.112 3.921 1.00 96.94 102 GLY A O 1
ATOM 724 N N . SER A 1 103 ? -18.491 -2.089 4.141 1.00 98.56 103 SER A N 1
ATOM 725 C CA . SER A 1 103 ? -17.968 -1.094 5.081 1.00 98.56 103 SER A CA 1
ATOM 726 C C . SER A 1 103 ? -17.566 0.208 4.389 1.00 98.56 103 SER A C 1
ATOM 728 O O . SER A 1 103 ? -17.494 0.285 3.161 1.00 98.56 103 SER A O 1
ATOM 730 N N . SER A 1 104 ? -17.265 1.239 5.169 1.00 98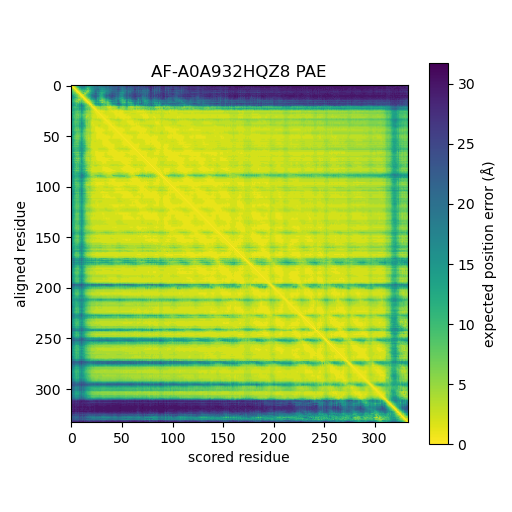.50 104 SER A N 1
ATOM 731 C CA . SER A 1 104 ? -16.696 2.501 4.699 1.00 98.50 104 SER A CA 1
ATOM 732 C C . SER A 1 104 ? -15.745 3.085 5.741 1.00 98.50 104 SER A C 1
ATOM 734 O O . SER A 1 104 ? -15.648 2.596 6.869 1.00 98.50 104 SER A O 1
ATOM 736 N N . GLY A 1 105 ? -14.996 4.122 5.369 1.00 98.19 105 GLY A N 1
ATOM 737 C CA . GLY A 1 105 ? -14.228 4.857 6.360 1.00 98.19 105 GLY A CA 1
ATOM 738 C C . GLY A 1 105 ? -13.109 5.723 5.821 1.00 98.19 105 GLY A C 1
ATOM 739 O O . GLY A 1 105 ? -12.781 5.722 4.633 1.00 98.19 105 GLY A O 1
ATOM 740 N N . THR A 1 106 ? -12.496 6.430 6.760 1.00 98.88 106 THR A N 1
ATOM 741 C CA . THR A 1 106 ? -11.315 7.256 6.542 1.00 98.88 106 THR A CA 1
ATOM 742 C C . THR A 1 106 ? -10.300 6.966 7.635 1.00 98.88 106 THR A C 1
ATOM 744 O O . THR A 1 106 ? -10.628 7.003 8.820 1.00 98.88 106 THR A O 1
ATOM 747 N N . VAL A 1 107 ? -9.051 6.726 7.243 1.00 98.94 107 VAL A N 1
ATOM 748 C CA . VAL A 1 107 ? -7.911 6.613 8.152 1.00 98.94 107 VAL A CA 1
ATOM 749 C C . VAL A 1 107 ? -6.945 7.749 7.842 1.00 98.94 107 VAL A C 1
ATOM 751 O O . VAL A 1 107 ? -6.299 7.733 6.797 1.00 98.94 107 VAL A O 1
ATOM 754 N N . SER A 1 108 ? -6.891 8.763 8.709 1.00 98.88 108 SER A N 1
ATOM 755 C CA . SER A 1 108 ? -6.002 9.920 8.549 1.00 98.88 108 SER A CA 1
ATOM 756 C C . SER A 1 108 ? -5.006 10.024 9.698 1.00 98.88 108 SER A C 1
ATOM 758 O O . SER A 1 108 ? -5.395 9.880 10.857 1.00 98.88 108 SER A O 1
ATOM 760 N N . TYR A 1 109 ? -3.737 10.302 9.373 1.00 98.88 109 TYR A N 1
ATOM 761 C CA . TYR A 1 109 ? -2.660 10.544 10.347 1.00 98.88 109 TYR A CA 1
ATOM 762 C C . TYR A 1 109 ? -2.604 9.489 11.464 1.00 98.88 109 TYR A C 1
ATOM 764 O O . TYR A 1 109 ? -2.590 9.804 12.657 1.00 98.88 109 TYR A O 1
ATOM 772 N N . ALA A 1 110 ? -2.594 8.218 11.065 1.00 98.88 110 ALA A N 1
ATOM 773 C CA . ALA A 1 110 ? -2.422 7.095 11.974 1.00 98.88 110 ALA A CA 1
ATOM 774 C C . ALA A 1 110 ? -1.016 6.496 11.850 1.00 98.88 110 ALA A C 1
ATOM 776 O O . ALA A 1 110 ? -0.505 6.330 10.745 1.00 98.88 110 ALA A O 1
ATOM 777 N N . THR A 1 111 ? -0.419 6.108 12.974 1.00 98.88 111 THR A N 1
ATOM 778 C CA . THR A 1 111 ? 0.780 5.266 13.021 1.00 98.88 111 THR A CA 1
ATOM 779 C C . THR A 1 111 ? 0.370 3.844 13.374 1.00 98.88 111 THR A C 1
ATOM 781 O O . THR A 1 111 ? 0.010 3.573 14.520 1.00 98.88 111 THR A O 1
ATOM 784 N N . ILE A 1 112 ? 0.441 2.937 12.402 1.00 98.88 112 ILE A N 1
ATOM 785 C CA . ILE A 1 112 ? 0.073 1.522 12.515 1.00 98.88 112 ILE A CA 1
ATOM 786 C C . ILE A 1 112 ? 1.351 0.687 12.500 1.00 98.88 112 ILE A C 1
ATOM 788 O O . ILE A 1 112 ? 2.119 0.744 11.540 1.00 98.88 112 ILE A O 1
ATOM 792 N N . ARG A 1 113 ? 1.594 -0.096 13.556 1.00 98.19 113 ARG A N 1
ATOM 793 C CA . ARG A 1 113 ? 2.849 -0.854 13.684 1.00 98.19 113 ARG A CA 1
ATOM 794 C C . ARG A 1 113 ? 2.720 -2.202 14.373 1.00 98.19 113 ARG A C 1
ATOM 796 O O . ARG A 1 113 ? 1.767 -2.443 15.116 1.00 98.19 113 ARG A O 1
ATOM 803 N N . ASN A 1 114 ? 3.731 -3.043 14.139 1.00 98.12 114 ASN A N 1
ATOM 804 C CA . ASN A 1 114 ? 3.857 -4.410 14.653 1.00 98.12 114 ASN A CA 1
ATOM 805 C C . ASN A 1 114 ? 2.655 -5.286 14.282 1.00 98.12 114 ASN A C 1
ATOM 807 O O . ASN A 1 114 ? 1.972 -5.847 15.142 1.00 98.12 114 ASN A O 1
ATOM 811 N N . VAL A 1 115 ? 2.381 -5.354 12.987 1.00 98.31 115 VAL A N 1
ATOM 812 C CA . VAL A 1 115 ? 1.126 -5.845 12.417 1.00 98.31 115 VAL A CA 1
ATOM 813 C C . VAL A 1 115 ? 1.400 -6.953 11.393 1.00 98.31 115 VAL A C 1
ATOM 815 O O . VAL A 1 115 ? 2.487 -7.020 10.837 1.00 98.31 115 VAL A O 1
ATOM 818 N N . SER A 1 116 ? 0.459 -7.858 11.131 1.00 98.12 116 SER A N 1
ATOM 819 C CA . SER A 1 116 ? 0.606 -8.796 10.005 1.00 98.12 116 SER A CA 1
ATOM 820 C C . SER A 1 116 ? 0.373 -8.058 8.682 1.00 98.12 116 SER A C 1
ATOM 822 O O . SER A 1 116 ? 1.297 -7.896 7.879 1.00 98.12 116 SER A O 1
ATOM 824 N N . LYS A 1 117 ? -0.841 -7.522 8.512 1.00 98.44 117 LYS A N 1
ATOM 825 C CA . LYS A 1 117 ? -1.235 -6.627 7.421 1.00 98.44 117 LYS A CA 1
ATOM 826 C C . LYS A 1 117 ? -1.718 -5.316 8.022 1.00 98.44 117 LYS A C 1
ATOM 828 O O . LYS A 1 117 ? -2.628 -5.359 8.835 1.00 98.44 117 LYS A O 1
ATOM 833 N N . GLY A 1 118 ? -1.145 -4.168 7.664 1.00 98.62 118 GLY A N 1
ATOM 834 C CA . GLY A 1 118 ? -1.509 -2.889 8.292 1.00 98.62 118 GLY A CA 1
ATOM 835 C C . GLY A 1 118 ? -2.987 -2.544 8.113 1.00 98.62 118 GLY A C 1
ATOM 836 O O . GLY A 1 118 ? -3.732 -2.438 9.091 1.00 98.62 118 GLY A O 1
ATOM 837 N N . ILE A 1 119 ? -3.415 -2.414 6.857 1.00 98.88 119 ILE A N 1
ATOM 838 C CA . ILE A 1 119 ? -4.817 -2.197 6.491 1.00 98.88 119 ILE A CA 1
ATOM 839 C C . ILE A 1 119 ? -5.194 -3.153 5.364 1.00 98.88 119 ILE A C 1
ATOM 841 O O . ILE A 1 119 ? -4.602 -3.110 4.288 1.00 98.88 119 ILE A O 1
ATOM 845 N N . ARG A 1 120 ? -6.204 -3.992 5.594 1.00 98.75 120 ARG A N 1
ATOM 846 C CA . ARG A 1 120 ? -6.816 -4.853 4.581 1.00 98.75 120 ARG A CA 1
ATOM 847 C C . ARG A 1 120 ? -8.160 -4.278 4.156 1.00 98.75 120 ARG A C 1
ATOM 849 O O . ARG A 1 120 ? -9.002 -3.991 4.999 1.00 98.75 120 ARG A O 1
ATOM 856 N N . VAL A 1 121 ? -8.378 -4.163 2.854 1.00 98.50 121 VAL A N 1
ATOM 857 C CA . VAL A 1 121 ? -9.605 -3.647 2.245 1.00 98.50 121 VAL A CA 1
ATOM 858 C C . VAL A 1 121 ? -10.181 -4.714 1.332 1.00 98.50 121 VAL A C 1
ATOM 860 O O . VAL A 1 121 ? -9.470 -5.220 0.475 1.00 98.50 121 VAL A O 1
ATOM 863 N N . THR A 1 122 ? -11.455 -5.064 1.500 1.00 97.69 122 THR A N 1
ATOM 864 C CA . THR A 1 122 ? -12.140 -6.051 0.650 1.00 97.69 122 THR A CA 1
ATOM 865 C C . THR A 1 122 ? -13.430 -5.464 0.090 1.00 97.69 122 THR A C 1
ATOM 867 O O . THR A 1 122 ? -14.355 -5.198 0.850 1.00 97.69 122 THR A O 1
ATOM 870 N N . SER A 1 123 ? -13.509 -5.277 -1.229 1.00 96.00 123 SER A N 1
ATOM 871 C CA . SER A 1 123 ? -14.724 -4.838 -1.938 1.00 96.00 123 SER A CA 1
ATOM 872 C C . SER A 1 123 ? -15.395 -3.598 -1.334 1.00 96.00 123 SER A C 1
ATOM 874 O O . SER A 1 123 ? -16.610 -3.556 -1.136 1.00 96.00 123 SER A O 1
ATOM 876 N N . THR A 1 124 ? -14.575 -2.596 -1.019 1.00 96.69 124 THR A N 1
ATOM 877 C CA . THR A 1 124 ? -14.968 -1.278 -0.502 1.00 96.69 124 THR A CA 1
ATOM 878 C C . THR A 1 124 ? -13.913 -0.226 -0.899 1.00 96.69 124 THR A C 1
ATOM 880 O O . THR A 1 124 ? -12.956 -0.542 -1.609 1.00 96.69 124 THR A O 1
ATOM 883 N N . ALA A 1 125 ? -14.108 1.036 -0.519 1.00 97.06 125 ALA A N 1
ATOM 884 C CA . ALA A 1 125 ? -13.317 2.186 -0.949 1.00 97.06 125 ALA A CA 1
ATOM 885 C C . ALA A 1 125 ? -13.033 3.196 0.188 1.00 97.06 125 ALA A C 1
ATOM 887 O O . ALA A 1 125 ? -13.404 4.367 0.072 1.00 97.06 125 ALA A O 1
ATOM 888 N N . PRO A 1 126 ? -12.396 2.795 1.306 1.00 98.38 126 PRO A N 1
ATOM 889 C CA . PRO A 1 126 ? -11.970 3.742 2.325 1.00 98.38 126 PRO A CA 1
ATOM 890 C C . PRO A 1 126 ? -10.886 4.690 1.794 1.00 98.38 126 PRO A C 1
ATOM 892 O O . PRO A 1 126 ? -10.122 4.361 0.881 1.00 98.38 126 PRO A O 1
ATOM 895 N N . THR A 1 127 ? -10.783 5.868 2.406 1.00 98.88 127 THR A N 1
ATOM 896 C CA . THR A 1 127 ? -9.647 6.775 2.187 1.00 98.88 127 THR A CA 1
ATOM 897 C C . THR A 1 127 ? -8.585 6.530 3.252 1.00 98.88 127 THR A C 1
ATOM 899 O O . THR A 1 127 ? -8.867 6.614 4.443 1.00 98.88 127 THR A O 1
ATOM 902 N N . ILE A 1 128 ? -7.357 6.233 2.837 1.00 98.94 128 ILE A N 1
ATOM 903 C CA . ILE A 1 128 ? -6.206 5.985 3.707 1.00 98.94 128 ILE A CA 1
ATOM 904 C C . ILE A 1 128 ? -5.158 7.037 3.373 1.00 98.94 128 ILE A C 1
ATOM 906 O O . ILE A 1 128 ? -4.585 7.009 2.280 1.00 98.94 128 ILE A O 1
ATOM 910 N N . GLN A 1 129 ? -4.921 7.974 4.290 1.00 98.88 129 GLN A N 1
ATOM 911 C CA . GLN A 1 129 ? -4.072 9.120 3.996 1.00 98.88 129 GLN A CA 1
ATOM 912 C C . GLN A 1 129 ? -3.176 9.581 5.140 1.00 98.88 129 GLN A C 1
ATOM 914 O O . GLN A 1 129 ? -3.555 9.535 6.311 1.00 98.88 129 GLN A O 1
ATOM 919 N N . ASN A 1 130 ? -1.995 10.095 4.790 1.00 98.88 130 ASN A N 1
ATOM 920 C CA . ASN A 1 130 ? -1.023 10.651 5.738 1.00 98.88 130 ASN A CA 1
ATOM 921 C C . ASN A 1 130 ? -0.664 9.703 6.899 1.00 98.88 130 ASN A C 1
ATOM 923 O O . ASN A 1 130 ? -0.335 10.159 7.993 1.00 98.88 130 ASN A O 1
ATOM 927 N N . CYS A 1 131 ? -0.775 8.390 6.700 1.00 98.94 131 CYS A N 1
ATOM 928 C CA . CYS A 1 131 ? -0.476 7.398 7.725 1.00 98.94 131 CYS A CA 1
ATOM 929 C C . CYS A 1 131 ? 0.980 6.935 7.646 1.00 98.94 131 CYS A C 1
ATOM 931 O O . CYS A 1 131 ? 1.586 6.931 6.574 1.00 98.94 131 CYS A O 1
ATOM 933 N N . THR A 1 132 ? 1.504 6.470 8.776 1.00 98.88 132 THR A N 1
ATOM 934 C CA . THR A 1 132 ? 2.761 5.726 8.858 1.00 98.88 132 THR A CA 1
ATOM 935 C C . THR A 1 132 ? 2.444 4.262 9.133 1.00 98.88 132 THR A C 1
ATOM 937 O O . THR A 1 132 ? 1.807 3.951 10.139 1.00 98.88 132 THR A O 1
ATOM 940 N N . ILE A 1 133 ? 2.882 3.358 8.257 1.00 98.88 133 ILE A N 1
ATOM 941 C CA . ILE A 1 133 ? 2.697 1.911 8.421 1.00 98.88 133 ILE A CA 1
ATOM 942 C C . ILE A 1 133 ? 4.066 1.236 8.416 1.00 98.88 133 ILE A C 1
ATOM 944 O O . ILE A 1 133 ? 4.803 1.306 7.434 1.00 98.88 133 ILE A O 1
ATOM 948 N N . GLU A 1 134 ? 4.419 0.580 9.514 1.00 98.38 134 GLU A N 1
ATOM 949 C CA . GLU A 1 134 ? 5.757 0.016 9.709 1.00 98.38 134 GLU A CA 1
ATOM 950 C C . GLU A 1 134 ? 5.727 -1.293 10.497 1.00 98.38 134 GLU A C 1
ATOM 952 O O . GLU A 1 134 ? 4.727 -1.641 11.128 1.00 98.38 134 GLU A O 1
ATOM 957 N N . SER A 1 135 ? 6.838 -2.031 10.477 1.00 96.62 135 SER A N 1
ATOM 958 C CA . SER A 1 135 ? 6.967 -3.305 11.197 1.00 96.62 135 SER A CA 1
ATOM 959 C C . SER A 1 135 ? 5.812 -4.268 10.882 1.00 96.62 135 SER A C 1
ATOM 961 O O . SER A 1 135 ? 5.241 -4.885 11.787 1.00 96.62 135 SER A O 1
ATOM 963 N N . PHE A 1 136 ? 5.424 -4.339 9.604 1.00 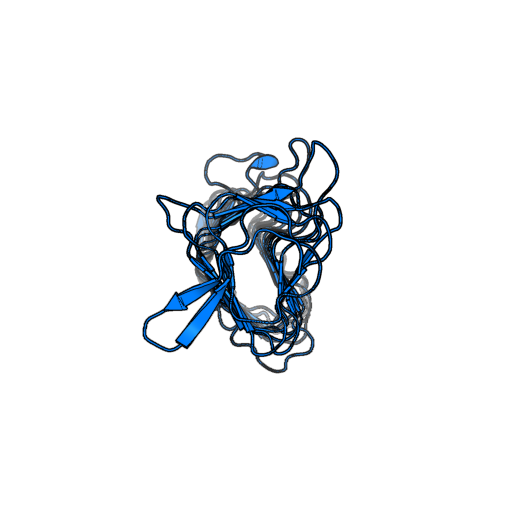98.00 136 PHE A N 1
ATOM 964 C CA . PHE A 1 136 ? 4.456 -5.313 9.109 1.00 98.00 136 PHE A CA 1
ATOM 965 C C . PHE A 1 136 ? 5.161 -6.591 8.646 1.00 98.00 136 PHE A C 1
ATOM 967 O O . PHE A 1 136 ? 6.318 -6.525 8.245 1.00 98.00 136 PHE A O 1
ATOM 974 N N . THR A 1 137 ? 4.499 -7.750 8.679 1.00 97.38 137 THR A N 1
ATOM 975 C CA . THR A 1 137 ? 5.118 -9.016 8.227 1.00 97.38 137 THR A CA 1
ATOM 976 C C . THR A 1 137 ? 4.704 -9.442 6.823 1.00 97.38 137 THR A C 1
ATOM 978 O O . THR A 1 137 ? 5.429 -10.207 6.195 1.00 97.38 137 THR A O 1
ATOM 981 N N . GLU A 1 138 ? 3.560 -8.969 6.321 1.00 97.81 138 GLU A N 1
ATOM 982 C CA . GLU A 1 138 ? 3.038 -9.359 5.005 1.00 97.81 138 GLU A CA 1
ATOM 983 C C . GLU A 1 138 ? 2.799 -8.153 4.094 1.00 97.81 138 GLU A C 1
ATOM 985 O O . GLU A 1 138 ? 3.470 -8.023 3.069 1.00 97.81 138 GLU A O 1
ATOM 990 N N . GLN A 1 139 ? 1.875 -7.254 4.453 1.00 98.62 139 GLN A N 1
ATOM 991 C CA . GLN A 1 139 ? 1.612 -6.039 3.677 1.00 98.62 139 GLN A CA 1
ATOM 992 C C . GLN A 1 139 ? 1.403 -4.808 4.554 1.00 98.62 139 GLN A C 1
ATOM 994 O O . GLN A 1 139 ? 0.780 -4.887 5.611 1.00 98.62 139 GLN A O 1
ATOM 999 N N . GLY A 1 140 ? 1.848 -3.644 4.085 1.00 98.75 140 GLY A N 1
ATOM 1000 C CA . GLY A 1 140 ? 1.447 -2.375 4.691 1.00 98.75 140 GLY A CA 1
ATOM 1001 C C . GLY A 1 140 ? -0.042 -2.117 4.448 1.00 98.75 140 GLY A C 1
ATOM 1002 O O . GLY A 1 140 ? -0.835 -2.024 5.385 1.00 98.75 140 GLY A O 1
ATOM 1003 N N . ILE A 1 141 ? -0.434 -2.077 3.175 1.00 98.88 141 ILE A N 1
ATOM 1004 C CA . ILE A 1 141 ? -1.823 -1.948 2.725 1.00 98.88 141 ILE A CA 1
ATOM 1005 C C . ILE A 1 141 ? -2.115 -3.065 1.727 1.00 98.88 141 ILE A C 1
ATOM 1007 O O . ILE A 1 141 ? -1.356 -3.259 0.781 1.00 98.88 141 ILE A O 1
ATOM 1011 N N . TYR A 1 142 ? -3.219 -3.781 1.925 1.00 98.56 142 TYR A N 1
ATOM 1012 C CA . TYR A 1 142 ? -3.690 -4.826 1.024 1.00 98.56 142 TYR A CA 1
ATOM 1013 C C . TYR A 1 142 ? -5.118 -4.533 0.565 1.00 98.56 142 TYR A C 1
ATOM 1015 O O . TYR A 1 142 ? -6.040 -4.516 1.378 1.00 98.56 142 TYR A O 1
ATOM 1023 N N . VAL A 1 143 ? -5.308 -4.314 -0.733 1.00 97.62 143 VAL A N 1
ATOM 1024 C CA . VAL A 1 143 ? -6.615 -4.068 -1.349 1.00 97.62 143 VAL A CA 1
ATOM 1025 C C . VAL A 1 143 ? -7.031 -5.278 -2.173 1.00 97.62 143 VAL A C 1
ATOM 1027 O O . VAL A 1 143 ? -6.259 -5.741 -3.002 1.00 97.62 143 VAL A O 1
ATOM 1030 N N . ILE A 1 144 ? -8.252 -5.761 -1.955 1.00 96.06 144 ILE A N 1
ATOM 1031 C CA . ILE A 1 144 ? -8.863 -6.874 -2.682 1.00 96.06 144 ILE A CA 1
ATOM 1032 C C . ILE A 1 144 ? -10.178 -6.392 -3.283 1.00 96.06 144 ILE A C 1
ATOM 1034 O O . ILE A 1 144 ? -11.111 -6.058 -2.547 1.00 96.06 144 ILE A O 1
ATOM 1038 N N . ASN A 1 145 ? -10.266 -6.363 -4.608 1.00 94.00 145 ASN A N 1
ATOM 1039 C CA . ASN A 1 145 ? -11.418 -5.867 -5.366 1.00 94.00 145 ASN A CA 1
ATOM 1040 C C . ASN A 1 145 ? -11.989 -4.531 -4.837 1.00 94.00 145 ASN A C 1
ATOM 1042 O O . ASN A 1 145 ? -13.204 -4.343 -4.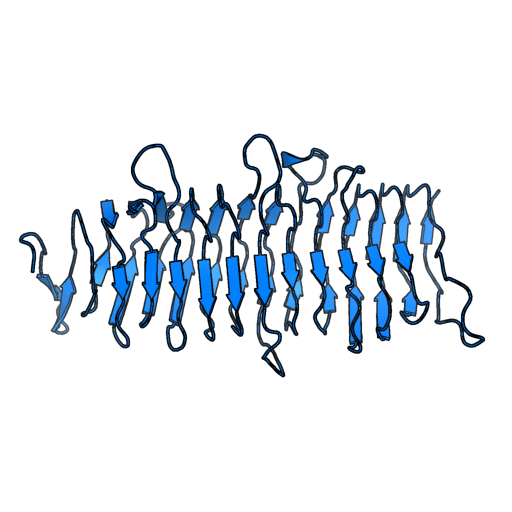815 1.00 94.00 145 ASN A O 1
ATOM 1046 N N . GLY A 1 146 ? -11.129 -3.622 -4.366 1.00 93.50 146 GLY A N 1
ATOM 1047 C CA . GLY A 1 146 ? -11.497 -2.375 -3.690 1.00 93.50 146 GLY A CA 1
ATOM 1048 C C . GLY A 1 146 ? -11.017 -1.119 -4.419 1.00 93.50 146 GLY A C 1
ATOM 1049 O O . GLY A 1 146 ? -10.006 -1.130 -5.110 1.00 93.50 146 GLY A O 1
ATOM 1050 N N . ASN A 1 147 ? -11.724 -0.008 -4.237 1.00 93.69 147 ASN A N 1
ATOM 1051 C CA . ASN A 1 147 ? -11.494 1.253 -4.955 1.00 93.69 147 ASN A CA 1
ATOM 1052 C C . ASN A 1 147 ? -11.021 2.378 -4.019 1.00 93.69 147 ASN A C 1
ATOM 1054 O O . ASN A 1 147 ? -11.470 3.519 -4.116 1.00 93.69 147 ASN A O 1
ATOM 1058 N N . SER A 1 148 ? -10.154 2.039 -3.064 1.00 96.12 148 SER A N 1
ATOM 1059 C CA . SER A 1 148 ? -9.636 2.971 -2.059 1.00 96.12 148 SER A CA 1
ATOM 1060 C C . SER A 1 148 ? -8.920 4.182 -2.660 1.00 96.12 148 SER A C 1
ATOM 1062 O O . SER A 1 148 ? -8.413 4.153 -3.780 1.00 96.12 148 SER A O 1
ATOM 1064 N N . LYS A 1 149 ? -8.792 5.236 -1.856 1.00 98.31 149 LYS A N 1
ATOM 1065 C CA . LYS A 1 149 ? -7.814 6.303 -2.096 1.00 98.31 149 LYS A CA 1
ATOM 1066 C C . LYS A 1 149 ? -6.660 6.118 -1.126 1.00 98.31 149 LYS A C 1
ATOM 1068 O O . LYS A 1 149 ? -6.870 6.205 0.079 1.00 98.31 149 LYS A O 1
ATOM 1073 N N . ILE A 1 150 ? -5.467 5.835 -1.637 1.00 98.69 150 ILE A N 1
ATOM 1074 C CA . ILE A 1 150 ? -4.250 5.602 -0.855 1.00 98.69 150 ILE A CA 1
ATOM 1075 C C . ILE A 1 150 ? -3.306 6.769 -1.125 1.00 98.69 150 ILE A C 1
ATOM 1077 O O . ILE A 1 150 ? -2.634 6.815 -2.158 1.00 98.69 150 ILE A O 1
ATOM 1081 N N . LEU A 1 151 ? -3.307 7.744 -0.218 1.00 98.81 151 LEU A N 1
ATOM 1082 C CA . LEU A 1 151 ? -2.731 9.065 -0.454 1.00 98.81 151 LEU A CA 1
ATOM 1083 C C . LEU A 1 151 ? -1.635 9.384 0.565 1.00 98.81 151 LEU A C 1
ATOM 1085 O O . LEU A 1 151 ? -1.861 9.273 1.763 1.00 98.81 151 LEU A O 1
ATOM 1089 N N . THR A 1 152 ? -0.464 9.822 0.109 1.00 98.75 152 THR A N 1
ATOM 1090 C CA . THR A 1 152 ? 0.556 10.453 0.975 1.00 98.75 152 THR A CA 1
ATOM 1091 C C . THR A 1 152 ? 0.958 9.655 2.227 1.00 98.75 152 THR A C 1
ATOM 1093 O O . THR A 1 152 ? 1.339 10.228 3.248 1.00 98.75 152 THR A O 1
ATOM 1096 N N . ASN A 1 153 ? 0.892 8.321 2.174 1.00 98.94 153 ASN A N 1
ATOM 1097 C CA . ASN A 1 153 ? 1.289 7.456 3.285 1.00 98.94 153 ASN A CA 1
ATOM 1098 C C . ASN A 1 153 ? 2.796 7.185 3.260 1.00 98.94 153 ASN A C 1
ATOM 1100 O O . ASN A 1 153 ? 3.403 7.110 2.194 1.00 98.94 153 ASN A O 1
ATOM 1104 N N . THR A 1 154 ? 3.390 6.979 4.433 1.00 98.81 154 THR A N 1
ATOM 1105 C CA . THR A 1 154 ? 4.763 6.486 4.591 1.00 98.81 154 THR A CA 1
ATOM 1106 C C . THR A 1 154 ? 4.726 5.029 5.029 1.00 98.81 154 THR A C 1
ATOM 1108 O O . THR A 1 154 ? 4.203 4.708 6.093 1.00 98.81 154 THR A O 1
ATOM 1111 N N . ILE A 1 155 ? 5.288 4.135 4.221 1.00 98.88 155 ILE A N 1
ATOM 1112 C CA . ILE A 1 155 ? 5.274 2.693 4.468 1.00 98.88 155 ILE A CA 1
ATOM 1113 C C . ILE A 1 155 ? 6.710 2.175 4.519 1.00 98.88 155 ILE A C 1
ATOM 1115 O O . ILE A 1 155 ? 7.501 2.396 3.599 1.00 98.88 155 ILE A O 1
ATOM 1119 N N . ASN A 1 156 ? 7.057 1.493 5.608 1.00 98.44 156 ASN A N 1
ATOM 1120 C CA . ASN A 1 156 ? 8.404 0.989 5.847 1.00 98.44 156 ASN A CA 1
ATOM 1121 C C . ASN A 1 156 ? 8.392 -0.513 6.150 1.00 98.44 156 ASN A C 1
ATOM 1123 O O . ASN A 1 156 ? 7.999 -0.934 7.238 1.00 98.44 156 ASN A O 1
ATOM 1127 N N . GLY A 1 157 ? 8.857 -1.302 5.183 1.00 97.62 157 GLY A N 1
ATOM 1128 C CA . GLY A 1 157 ? 8.998 -2.754 5.289 1.00 97.62 157 GLY A CA 1
ATOM 1129 C C . GLY A 1 157 ? 10.353 -3.214 5.829 1.00 97.62 157 GLY A C 1
ATOM 1130 O O . GLY A 1 157 ? 10.669 -4.394 5.729 1.00 97.62 157 GLY A O 1
ATOM 1131 N N . TRP A 1 158 ? 11.204 -2.325 6.351 1.00 97.19 158 TRP A N 1
ATOM 1132 C CA . TRP A 1 158 ? 12.495 -2.749 6.892 1.00 97.19 158 TRP A CA 1
ATOM 1133 C C . TRP A 1 158 ? 12.329 -3.396 8.271 1.00 97.19 158 TRP A C 1
ATOM 1135 O O . TRP A 1 158 ? 11.914 -2.745 9.228 1.00 97.19 158 TRP A O 1
ATOM 1145 N N . SER A 1 159 ? 12.715 -4.667 8.396 1.00 93.88 159 SER A N 1
ATOM 1146 C CA . SER A 1 159 ? 12.641 -5.417 9.663 1.00 93.88 159 SER A CA 1
ATOM 1147 C C . SER A 1 159 ? 13.784 -5.124 10.646 1.00 93.88 159 SER A C 1
ATOM 1149 O O . SER A 1 159 ? 13.772 -5.622 11.769 1.00 93.88 159 SER A O 1
ATOM 1151 N N . GLY A 1 160 ? 14.796 -4.357 10.230 1.00 94.81 160 GLY A N 1
ATOM 1152 C CA . GLY A 1 160 ? 16.061 -4.193 10.955 1.00 94.81 160 GLY A CA 1
ATOM 1153 C C . GLY A 1 160 ? 17.222 -4.965 10.322 1.00 94.81 160 GLY A C 1
ATOM 1154 O O . GLY A 1 160 ? 18.363 -4.521 10.428 1.00 94.81 160 GLY A O 1
ATOM 1155 N N . SER A 1 161 ? 16.939 -6.067 9.622 1.00 95.06 161 SER A N 1
ATOM 1156 C CA . SER A 1 161 ? 17.953 -6.928 8.990 1.00 95.06 161 SER A CA 1
ATOM 1157 C C . SER A 1 161 ? 17.652 -7.290 7.535 1.00 95.06 161 SER A C 1
ATOM 1159 O O . SER A 1 161 ? 18.574 -7.574 6.773 1.00 95.06 161 SER A O 1
ATOM 1161 N N . ALA A 1 162 ? 16.381 -7.277 7.138 1.00 95.62 162 ALA A N 1
ATOM 1162 C CA . ALA A 1 162 ? 15.953 -7.597 5.785 1.00 95.62 162 ALA A CA 1
ATOM 1163 C C . ALA A 1 162 ? 14.713 -6.803 5.374 1.00 95.62 162 ALA A C 1
ATOM 1165 O O . ALA A 1 162 ? 13.937 -6.325 6.213 1.00 95.62 162 ALA A O 1
ATOM 1166 N N . ARG A 1 163 ? 14.505 -6.730 4.060 1.00 96.56 163 ARG A N 1
ATOM 1167 C CA . ARG A 1 163 ? 13.245 -6.278 3.481 1.00 96.56 163 ARG A CA 1
ATOM 1168 C C . ARG A 1 163 ? 12.149 -7.295 3.766 1.00 96.56 163 ARG A C 1
ATOM 1170 O O . ARG A 1 163 ? 12.392 -8.491 3.612 1.00 96.56 163 ARG A O 1
ATOM 1177 N N . VAL A 1 164 ? 10.954 -6.841 4.127 1.00 96.50 164 VAL A N 1
ATOM 1178 C CA . VAL A 1 164 ? 9.801 -7.730 4.307 1.00 96.50 164 VAL A CA 1
ATOM 1179 C C . VAL A 1 164 ? 8.588 -7.257 3.522 1.00 96.50 164 VAL A C 1
ATOM 1181 O O . VAL A 1 164 ? 8.390 -6.063 3.308 1.00 96.50 164 VAL A O 1
ATOM 1184 N N . GLY A 1 165 ? 7.784 -8.228 3.092 1.00 97.06 165 GLY A N 1
ATOM 1185 C CA . GLY A 1 165 ? 6.449 -8.001 2.559 1.00 97.06 165 GLY A CA 1
ATOM 1186 C C . GLY A 1 165 ? 6.356 -7.062 1.355 1.00 97.06 165 GLY A C 1
ATOM 1187 O O . GLY A 1 165 ? 7.334 -6.769 0.663 1.00 97.06 165 GLY A O 1
ATOM 1188 N N . THR A 1 166 ? 5.130 -6.601 1.118 1.00 98.62 166 THR A N 1
ATOM 1189 C CA . THR A 1 166 ? 4.806 -5.594 0.103 1.00 98.62 166 THR A CA 1
ATOM 1190 C C . THR A 1 166 ? 4.260 -4.337 0.766 1.00 98.62 166 THR A C 1
ATOM 1192 O O . THR A 1 166 ? 3.384 -4.427 1.623 1.00 98.62 166 THR A O 1
ATOM 1195 N N . GLY A 1 167 ? 4.733 -3.153 0.386 1.00 98.75 167 GLY A N 1
ATOM 1196 C CA . GLY A 1 167 ? 4.225 -1.914 0.973 1.00 98.75 167 GLY A CA 1
ATOM 1197 C C . GLY A 1 167 ? 2.739 -1.702 0.674 1.00 98.75 167 GLY A C 1
ATOM 1198 O O . GLY A 1 167 ? 1.926 -1.634 1.597 1.00 98.75 167 GLY A O 1
ATOM 1199 N N . ILE A 1 168 ? 2.383 -1.650 -0.611 1.00 98.75 168 ILE A N 1
ATOM 1200 C CA . ILE A 1 168 ? 0.996 -1.579 -1.090 1.00 98.75 168 ILE A CA 1
ATOM 1201 C C . ILE A 1 168 ? 0.769 -2.715 -2.078 1.00 98.75 168 ILE A C 1
ATOM 1203 O O . ILE A 1 168 ? 1.385 -2.736 -3.139 1.00 98.75 168 ILE A O 1
ATOM 1207 N N . TYR A 1 169 ? -0.122 -3.638 -1.736 1.00 98.06 169 TYR A N 1
ATOM 1208 C CA . TYR A 1 169 ? -0.533 -4.723 -2.616 1.00 98.06 169 TYR A CA 1
ATOM 1209 C C . TYR A 1 169 ? -1.990 -4.552 -3.030 1.00 98.06 169 TYR A C 1
ATOM 1211 O O . TYR A 1 169 ? -2.857 -4.299 -2.190 1.00 98.06 169 TYR A O 1
ATOM 1219 N N . VAL A 1 170 ? -2.263 -4.703 -4.321 1.00 95.75 170 VAL A N 1
ATOM 1220 C CA . VAL A 1 170 ? -3.598 -4.573 -4.899 1.00 95.75 170 VAL A CA 1
ATOM 1221 C C . VAL A 1 170 ? -3.908 -5.802 -5.732 1.00 95.75 170 VAL A C 1
ATOM 1223 O O . VAL A 1 170 ? -3.355 -5.967 -6.818 1.00 95.75 170 VAL A O 1
ATOM 1226 N N . ASP A 1 171 ? -4.864 -6.590 -5.251 1.00 93.12 171 ASP A N 1
ATOM 1227 C CA . ASP A 1 171 ? -5.509 -7.676 -5.978 1.00 93.12 171 ASP A CA 1
ATOM 1228 C C . ASP A 1 171 ? -6.945 -7.301 -6.360 1.00 93.12 171 ASP A C 1
ATOM 1230 O O . ASP A 1 171 ? -7.927 -7.669 -5.714 1.00 93.12 171 ASP A O 1
ATOM 1234 N N . ASN A 1 172 ? -7.070 -6.524 -7.432 1.00 88.31 172 ASN A N 1
ATOM 1235 C CA . ASN A 1 172 ? -8.360 -6.149 -8.017 1.00 88.31 172 ASN A CA 1
ATOM 1236 C C . ASN A 1 172 ? -8.632 -6.918 -9.320 1.00 88.31 172 ASN A C 1
ATOM 1238 O O . ASN A 1 172 ? -9.311 -6.410 -10.212 1.00 88.31 172 ASN A O 1
ATOM 1242 N N . SER A 1 173 ? -8.068 -8.118 -9.462 1.00 84.69 173 SER A N 1
ATOM 1243 C CA . SER A 1 173 ? -8.174 -8.929 -10.682 1.00 84.69 173 SER A CA 1
ATOM 1244 C C . SER A 1 173 ? -9.625 -9.290 -11.045 1.00 84.69 173 SER A C 1
ATOM 1246 O O . SER A 1 173 ? -9.923 -9.569 -12.204 1.00 84.69 173 SER A O 1
ATOM 1248 N N . GLY A 1 174 ? -10.549 -9.222 -10.078 1.00 83.31 174 GLY A N 1
ATOM 1249 C CA . GLY A 1 174 ? -11.985 -9.414 -10.284 1.00 83.31 174 GLY A CA 1
ATOM 1250 C C . GLY A 1 174 ? -12.752 -8.176 -10.768 1.00 83.31 174 GLY A C 1
ATOM 1251 O O . GLY A 1 174 ? -13.960 -8.275 -10.983 1.00 83.31 174 GLY A O 1
ATOM 1252 N N . LEU A 1 175 ? -12.108 -7.012 -10.925 1.00 83.62 175 LEU A N 1
ATOM 1253 C CA . LEU A 1 175 ? -12.761 -5.777 -11.370 1.00 83.62 175 LEU A CA 1
ATOM 1254 C C . LEU A 1 175 ? -12.543 -5.521 -12.869 1.00 83.62 175 LEU A C 1
ATOM 1256 O O . LEU A 1 175 ? -11.414 -5.498 -13.349 1.00 83.62 175 LEU A O 1
ATOM 1260 N N . GLY A 1 176 ? -13.624 -5.238 -13.607 1.00 79.81 176 GLY A N 1
ATOM 1261 C CA . GLY A 1 176 ? -13.537 -4.814 -15.015 1.00 79.81 176 GLY A CA 1
ATOM 1262 C C . GLY A 1 176 ? -13.041 -3.371 -15.199 1.00 79.81 176 GLY A C 1
ATOM 1263 O O . GLY A 1 176 ? -12.486 -3.029 -16.239 1.00 79.81 176 GLY A O 1
ATOM 1264 N N . SER A 1 177 ? -13.223 -2.522 -14.186 1.00 83.19 177 SER A N 1
ATOM 1265 C CA . SER A 1 177 ? -12.689 -1.160 -14.110 1.00 83.19 177 SER A CA 1
ATOM 1266 C C . SER A 1 177 ? -12.457 -0.770 -12.650 1.00 83.19 177 SER A C 1
ATOM 1268 O O . SER A 1 177 ? -13.017 -1.375 -11.734 1.00 83.19 177 SER A O 1
ATOM 1270 N N . SER A 1 178 ? -11.605 0.226 -12.422 1.00 87.12 178 SER A N 1
ATOM 1271 C CA . SER A 1 178 ? -11.153 0.605 -11.085 1.00 87.12 178 SER A CA 1
ATOM 1272 C C . SER A 1 178 ? -11.033 2.117 -10.973 1.00 87.12 178 SER A C 1
ATOM 1274 O O . SER A 1 178 ? -10.525 2.774 -11.882 1.00 87.12 178 SER A O 1
ATOM 1276 N N . THR A 1 179 ? -11.488 2.661 -9.848 1.00 91.94 179 THR A N 1
ATOM 1277 C CA . THR A 1 179 ? -11.274 4.061 -9.454 1.00 91.94 179 THR A CA 1
ATOM 1278 C C . THR A 1 179 ? -10.204 4.182 -8.369 1.00 91.94 179 THR A C 1
ATOM 1280 O O . THR A 1 179 ? -10.122 5.216 -7.714 1.00 91.94 179 THR A O 1
ATOM 1283 N N . LEU A 1 180 ? -9.412 3.125 -8.147 1.00 94.19 180 LEU A N 1
ATOM 1284 C CA . LEU A 1 180 ? -8.316 3.108 -7.182 1.00 94.19 180 LEU A CA 1
ATOM 1285 C C . LEU A 1 180 ? -7.294 4.208 -7.505 1.00 94.19 180 LEU A C 1
ATOM 1287 O O . LEU A 1 180 ? -6.801 4.301 -8.636 1.00 94.19 180 LEU A O 1
ATOM 1291 N N . GLU A 1 181 ? -6.966 5.009 -6.492 1.00 96.06 181 GLU A N 1
ATOM 1292 C CA . GLU A 1 181 ? -5.949 6.061 -6.557 1.00 96.06 181 GLU A CA 1
ATOM 1293 C C . GLU A 1 181 ? -4.802 5.718 -5.595 1.00 96.06 181 GLU A C 1
ATOM 1295 O O . GLU A 1 181 ? -5.021 5.582 -4.391 1.00 96.06 181 GLU A O 1
ATOM 1300 N N . ILE A 1 182 ? -3.580 5.593 -6.116 1.00 98.06 182 ILE A N 1
ATOM 1301 C CA . ILE A 1 182 ? -2.344 5.428 -5.343 1.00 98.06 182 ILE A CA 1
ATOM 1302 C C . ILE A 1 182 ? -1.441 6.612 -5.673 1.00 98.06 182 ILE A C 1
ATOM 1304 O O . ILE A 1 182 ? -0.746 6.615 -6.696 1.00 98.06 182 ILE A O 1
ATOM 1308 N N . THR A 1 183 ? -1.473 7.629 -4.812 1.00 98.62 183 THR A N 1
ATOM 1309 C CA . THR A 1 183 ? -0.848 8.923 -5.104 1.00 98.62 183 THR A CA 1
ATOM 1310 C C . THR A 1 183 ? 0.005 9.440 -3.954 1.00 98.62 183 THR A C 1
ATOM 1312 O O . THR A 1 183 ? -0.442 9.504 -2.810 1.00 98.62 183 THR A O 1
ATOM 1315 N N . GLY A 1 184 ? 1.230 9.873 -4.252 1.00 98.69 184 GLY A N 1
ATOM 1316 C CA . GLY A 1 184 ? 2.060 10.598 -3.282 1.00 98.69 184 GLY A CA 1
ATOM 1317 C C . GLY A 1 184 ? 2.633 9.750 -2.142 1.00 98.69 184 GLY A C 1
ATOM 1318 O O . GLY A 1 184 ? 3.154 10.311 -1.181 1.00 98.69 184 GLY A O 1
ATOM 1319 N N . ASN A 1 185 ? 2.521 8.419 -2.190 1.00 98.94 185 ASN A N 1
ATOM 1320 C CA . ASN A 1 185 ? 2.994 7.552 -1.109 1.00 98.94 185 ASN A CA 1
ATOM 1321 C C . ASN A 1 185 ? 4.515 7.400 -1.153 1.00 98.94 185 ASN A C 1
ATOM 1323 O O . ASN A 1 185 ? 5.114 7.340 -2.224 1.00 98.94 185 ASN A O 1
ATOM 1327 N N . THR A 1 186 ? 5.132 7.277 0.018 1.00 98.81 186 THR A N 1
ATOM 1328 C CA . THR A 1 186 ? 6.539 6.905 0.171 1.00 98.81 186 THR A CA 1
ATOM 1329 C C . THR A 1 186 ? 6.628 5.477 0.683 1.00 98.81 186 THR A C 1
ATOM 1331 O O . THR A 1 186 ? 6.139 5.188 1.773 1.00 98.81 186 THR A O 1
ATOM 1334 N N . VAL A 1 187 ? 7.268 4.582 -0.068 1.00 98.81 187 VAL A N 1
ATOM 1335 C CA . VAL A 1 187 ? 7.438 3.177 0.326 1.00 98.81 187 VAL A CA 1
ATOM 1336 C C . VAL A 1 187 ? 8.905 2.786 0.270 1.00 98.81 187 VAL A C 1
ATOM 1338 O O . VAL A 1 187 ? 9.549 2.942 -0.766 1.00 98.81 187 VAL A O 1
ATOM 1341 N N . LYS A 1 188 ? 9.449 2.239 1.356 1.00 98.12 188 LYS A N 1
ATOM 1342 C CA . LYS A 1 188 ? 10.842 1.774 1.405 1.00 98.12 188 LYS A CA 1
ATOM 1343 C C . LYS A 1 188 ? 11.004 0.501 2.222 1.00 98.12 188 LYS A C 1
ATOM 1345 O O . LYS A 1 188 ? 10.093 0.089 2.943 1.00 98.12 188 LYS A O 1
ATOM 135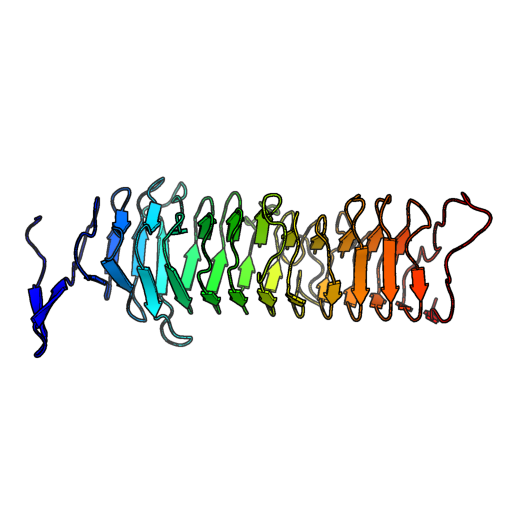0 N N . GLY A 1 189 ? 12.183 -0.107 2.103 1.00 97.31 189 GLY A N 1
ATOM 1351 C CA . GLY A 1 189 ? 12.580 -1.265 2.891 1.00 97.31 189 GLY A CA 1
ATOM 1352 C C . GLY A 1 189 ? 11.725 -2.505 2.648 1.00 97.31 189 GLY A C 1
ATOM 1353 O O . GLY A 1 189 ? 11.857 -3.454 3.397 1.00 97.31 189 GLY A O 1
ATOM 1354 N N . SER A 1 190 ? 10.847 -2.526 1.646 1.00 98.00 190 SER A N 1
ATOM 1355 C CA . SER A 1 190 ? 9.940 -3.647 1.371 1.00 98.00 190 SER A CA 1
ATOM 1356 C C . SER A 1 190 ? 10.526 -4.556 0.295 1.00 98.00 190 SER A C 1
ATOM 1358 O O . SER A 1 190 ? 11.362 -4.121 -0.500 1.00 98.00 190 SER A O 1
ATOM 1360 N N . VAL A 1 191 ? 10.111 -5.827 0.242 1.00 98.06 191 VAL A N 1
ATOM 1361 C CA . VAL A 1 191 ? 10.508 -6.691 -0.886 1.00 98.06 191 VAL A CA 1
ATOM 1362 C C . VAL A 1 191 ? 9.948 -6.083 -2.167 1.00 98.06 191 VAL A C 1
ATOM 1364 O O . VAL A 1 191 ? 10.703 -5.800 -3.093 1.00 98.06 191 VAL A O 1
ATOM 1367 N N . VAL A 1 192 ? 8.657 -5.757 -2.163 1.00 98.50 192 VAL A N 1
ATOM 1368 C CA . VAL A 1 192 ? 8.016 -4.981 -3.226 1.00 98.50 192 VAL A CA 1
ATOM 1369 C C . VAL A 1 192 ? 7.445 -3.693 -2.639 1.00 98.50 192 VAL A C 1
ATOM 1371 O O . VAL A 1 192 ? 6.803 -3.709 -1.592 1.00 98.50 192 VAL A O 1
ATOM 1374 N N . GLY A 1 193 ? 7.697 -2.554 -3.276 1.00 98.56 193 GLY A N 1
ATOM 1375 C CA . GLY A 1 193 ? 7.143 -1.274 -2.854 1.00 98.56 193 GLY A CA 1
ATOM 1376 C C . GLY A 1 193 ? 5.640 -1.231 -3.114 1.00 98.56 193 GLY A C 1
ATOM 1377 O O . GLY A 1 193 ? 4.835 -1.214 -2.182 1.00 98.56 193 GLY A O 1
ATOM 1378 N N . ILE A 1 194 ? 5.271 -1.253 -4.392 1.00 98.56 194 ILE A N 1
ATOM 1379 C CA . ILE A 1 194 ? 3.882 -1.287 -4.851 1.00 98.56 194 ILE A CA 1
ATOM 1380 C C . ILE A 1 194 ? 3.713 -2.445 -5.835 1.00 98.56 194 ILE A C 1
ATOM 1382 O O . ILE A 1 194 ? 4.456 -2.524 -6.808 1.00 98.56 194 ILE A O 1
ATOM 1386 N N . ASP A 1 195 ? 2.734 -3.312 -5.604 1.00 97.38 195 ASP A N 1
ATOM 1387 C CA . ASP A 1 195 ? 2.351 -4.392 -6.518 1.00 97.38 195 ASP A CA 1
ATOM 1388 C C . ASP A 1 195 ? 0.862 -4.279 -6.861 1.00 97.38 195 ASP A C 1
ATOM 1390 O O . ASP A 1 195 ? 0.006 -4.213 -5.974 1.00 97.38 195 ASP A O 1
ATOM 1394 N N . VAL A 1 196 ? 0.564 -4.201 -8.157 1.00 93.69 196 VAL A N 1
ATOM 1395 C CA . VAL A 1 196 ? -0.780 -3.983 -8.689 1.00 93.69 196 VAL A CA 1
ATOM 1396 C C . VAL A 1 196 ? -1.092 -5.011 -9.769 1.00 93.69 196 VAL A C 1
ATOM 1398 O O . VAL A 1 196 ? -0.558 -4.938 -10.879 1.00 93.69 196 VAL A O 1
ATOM 1401 N N . THR A 1 197 ? -2.034 -5.913 -9.490 1.00 87.44 197 THR A N 1
ATOM 1402 C CA . THR A 1 197 ? -2.448 -6.994 -10.407 1.00 87.44 197 THR A CA 1
ATOM 1403 C C . THR A 1 197 ? -3.702 -6.677 -11.228 1.00 87.44 197 THR A C 1
ATOM 1405 O O . THR A 1 197 ? -4.343 -7.572 -11.773 1.00 87.44 197 THR A O 1
ATOM 1408 N N . ALA A 1 198 ? -4.076 -5.399 -11.330 1.00 76.19 198 ALA A N 1
ATOM 1409 C CA . ALA A 1 198 ? -5.404 -4.990 -11.781 1.00 76.19 198 ALA A CA 1
ATOM 1410 C C . ALA A 1 198 ? -5.460 -3.546 -12.316 1.00 76.19 198 ALA A C 1
ATOM 1412 O O . ALA A 1 198 ? -4.511 -2.789 -12.108 1.00 76.19 198 ALA A O 1
ATOM 1413 N N . PRO A 1 199 ? -6.545 -3.127 -12.999 1.00 77.56 199 PRO A N 1
ATOM 1414 C CA . PRO A 1 199 ? -6.703 -1.740 -13.427 1.00 77.56 199 PRO A CA 1
ATOM 1415 C C . PRO A 1 199 ? -6.591 -0.752 -12.257 1.00 77.56 199 PRO A C 1
ATOM 1417 O O . PRO A 1 199 ? -7.080 -0.998 -11.150 1.00 77.56 199 PRO A O 1
ATOM 1420 N N . VAL A 1 200 ? -5.987 0.402 -12.530 1.00 79.62 200 VAL A N 1
ATOM 1421 C CA . VAL A 1 200 ? -5.912 1.553 -11.620 1.00 79.62 200 VAL A CA 1
ATOM 1422 C C . VAL A 1 200 ? -6.303 2.816 -12.363 1.00 79.62 200 VAL A C 1
ATOM 1424 O O . VAL A 1 200 ? -6.012 2.950 -13.550 1.00 79.62 200 VAL A O 1
ATOM 1427 N N . LEU A 1 201 ? -6.935 3.754 -11.657 1.00 82.69 201 LEU A N 1
ATOM 1428 C CA . LEU A 1 201 ? -7.190 5.081 -12.211 1.00 82.69 201 LEU A CA 1
ATOM 1429 C C . LEU A 1 201 ? -5.928 5.940 -12.142 1.00 82.69 201 LEU A C 1
ATOM 1431 O O . LEU A 1 201 ? -5.608 6.645 -13.095 1.00 82.69 201 LEU A O 1
ATOM 1435 N N . LYS A 1 202 ? -5.215 5.877 -11.010 1.00 89.56 202 LYS A N 1
ATOM 1436 C CA . LYS A 1 202 ? -3.975 6.625 -10.787 1.00 89.56 202 LYS A CA 1
ATOM 1437 C C . LYS A 1 202 ? -2.955 5.791 -10.031 1.00 89.56 202 LYS A C 1
ATOM 1439 O O . LYS A 1 202 ? -3.228 5.333 -8.923 1.00 89.56 202 LYS A O 1
ATOM 1444 N N . LEU A 1 203 ? -1.764 5.674 -10.605 1.00 96.19 203 LEU A N 1
ATOM 1445 C CA . LEU A 1 203 ? -0.556 5.224 -9.925 1.00 96.19 203 LEU A CA 1
ATOM 1446 C C . LEU A 1 203 ? 0.537 6.256 -10.193 1.00 96.19 203 LEU A C 1
ATOM 1448 O O . LEU A 1 203 ? 1.298 6.148 -11.161 1.00 96.19 203 LEU A O 1
ATOM 1452 N N . GLU A 1 204 ? 0.549 7.308 -9.374 1.00 97.94 204 GLU A N 1
ATOM 1453 C CA . GLU A 1 204 ? 1.342 8.495 -9.674 1.00 97.94 204 GLU A CA 1
ATOM 1454 C C . GLU A 1 204 ? 1.972 9.196 -8.480 1.00 97.94 204 GLU A C 1
ATOM 1456 O O . GLU A 1 204 ? 1.469 9.142 -7.362 1.00 97.94 204 GLU A O 1
ATOM 1461 N N . GLN A 1 205 ? 3.068 9.915 -8.725 1.00 98.44 205 GLN A N 1
ATOM 1462 C CA . GLN A 1 205 ? 3.722 10.761 -7.718 1.00 98.44 205 GLN A CA 1
ATOM 1463 C C . GLN A 1 205 ? 4.209 9.991 -6.477 1.00 98.44 205 GLN A C 1
ATOM 1465 O O . GLN A 1 205 ? 4.480 10.594 -5.442 1.00 98.44 205 GLN A O 1
ATOM 1470 N N . ASN A 1 206 ? 4.336 8.663 -6.552 1.00 98.81 206 ASN A N 1
ATOM 1471 C CA . ASN A 1 206 ? 4.852 7.860 -5.449 1.00 98.81 206 ASN A CA 1
ATOM 1472 C C . ASN A 1 206 ? 6.385 7.877 -5.450 1.00 98.81 206 ASN A C 1
ATOM 1474 O O . ASN A 1 206 ? 7.020 7.951 -6.502 1.00 98.81 206 ASN A O 1
ATOM 1478 N N . THR A 1 207 ? 6.974 7.780 -4.261 1.00 98.81 207 THR A N 1
ATOM 1479 C CA . THR A 1 207 ? 8.420 7.665 -4.050 1.00 98.81 207 THR A CA 1
ATOM 1480 C C . THR A 1 207 ? 8.753 6.295 -3.462 1.00 98.81 207 THR A C 1
ATOM 1482 O O . THR A 1 207 ? 8.311 5.948 -2.370 1.00 98.81 207 THR A O 1
ATOM 1485 N N . LEU A 1 208 ? 9.523 5.495 -4.190 1.00 98.62 208 LEU A N 1
ATOM 1486 C CA . LEU A 1 208 ? 9.862 4.122 -3.846 1.00 98.62 208 LEU A CA 1
ATOM 1487 C C . LEU A 1 208 ? 11.353 4.066 -3.530 1.00 98.62 208 LEU A C 1
ATOM 1489 O O . LEU A 1 208 ? 12.178 4.094 -4.433 1.00 98.62 208 LEU A O 1
ATOM 1493 N N . GLY A 1 209 ? 11.700 3.994 -2.251 1.00 97.44 209 GLY A N 1
ATOM 1494 C CA . GLY A 1 209 ? 13.070 4.136 -1.767 1.00 97.44 209 GLY A CA 1
ATOM 1495 C C . GLY A 1 209 ? 13.409 5.565 -1.330 1.00 97.44 209 GLY A C 1
ATOM 1496 O O . GLY A 1 209 ? 12.524 6.378 -1.071 1.00 97.44 209 GLY A O 1
ATOM 1497 N N . THR A 1 210 ? 14.693 5.876 -1.163 1.00 95.69 210 THR A N 1
ATOM 1498 C CA . THR A 1 210 ? 15.167 7.182 -0.677 1.00 95.69 210 THR A CA 1
ATOM 1499 C C . THR A 1 210 ? 16.374 7.642 -1.487 1.00 95.69 210 THR A C 1
ATOM 1501 O O . THR A 1 210 ? 17.403 6.973 -1.500 1.00 95.69 210 THR A O 1
ATOM 1504 N N . PHE A 1 211 ? 16.260 8.808 -2.123 1.00 94.06 211 PHE A N 1
ATOM 1505 C CA . PHE A 1 211 ? 17.352 9.415 -2.884 1.00 94.06 211 PHE A CA 1
ATOM 1506 C C . PHE A 1 211 ? 18.609 9.628 -2.027 1.00 94.06 211 PHE A C 1
ATOM 1508 O O . PHE A 1 211 ? 18.513 10.000 -0.855 1.00 94.06 211 PHE A O 1
ATOM 1515 N N . GLY A 1 212 ? 19.788 9.392 -2.608 1.00 89.94 212 GLY A N 1
ATOM 1516 C CA . GLY A 1 212 ? 21.086 9.591 -1.954 1.00 89.94 212 GLY A CA 1
ATOM 1517 C C . GLY A 1 212 ? 21.391 8.624 -0.804 1.00 89.94 212 GLY A C 1
ATOM 1518 O O . GLY A 1 212 ? 22.498 8.631 -0.274 1.00 89.94 212 GLY A O 1
ATOM 1519 N N . THR A 1 213 ? 20.435 7.777 -0.415 1.00 86.75 213 THR A N 1
ATOM 1520 C CA . THR A 1 213 ? 20.617 6.725 0.585 1.00 86.75 213 THR A CA 1
ATOM 1521 C C . THR A 1 213 ? 20.398 5.391 -0.117 1.00 86.75 213 THR A C 1
ATOM 1523 O O . THR A 1 213 ? 19.291 4.860 -0.126 1.00 86.75 213 THR A O 1
ATOM 1526 N N . TYR A 1 214 ? 21.443 4.854 -0.739 1.00 90.44 214 TYR A N 1
ATOM 1527 C CA . TYR A 1 214 ? 21.385 3.656 -1.586 1.00 90.44 214 TYR A CA 1
ATOM 1528 C C . TYR A 1 214 ? 21.732 2.389 -0.797 1.00 90.44 214 TYR A C 1
ATOM 1530 O O . TYR A 1 214 ? 22.757 1.747 -1.003 1.00 90.44 214 TYR A O 1
ATOM 1538 N N . THR A 1 215 ? 20.896 2.062 0.187 1.00 94.81 215 THR A N 1
ATOM 1539 C CA . THR A 1 215 ? 21.075 0.895 1.066 1.00 94.81 215 THR A CA 1
ATOM 1540 C C . THR A 1 215 ? 19.865 -0.022 0.974 1.00 94.81 215 THR A C 1
ATOM 1542 O O . THR A 1 215 ? 18.774 0.421 0.609 1.00 94.81 215 THR A O 1
ATOM 1545 N N . THR A 1 216 ? 20.005 -1.283 1.379 1.00 92.94 216 THR A N 1
ATOM 1546 C CA . THR A 1 216 ? 18.894 -2.249 1.400 1.00 92.94 216 THR A CA 1
ATOM 1547 C C . THR A 1 216 ? 17.713 -1.797 2.267 1.00 92.94 216 THR A C 1
ATOM 1549 O O . THR A 1 216 ? 16.564 -2.052 1.911 1.00 92.94 216 THR A O 1
ATOM 1552 N N . ALA A 1 217 ? 17.983 -1.084 3.366 1.00 94.50 217 ALA A N 1
ATOM 1553 C CA . ALA A 1 217 ? 16.980 -0.548 4.290 1.00 94.50 217 ALA A CA 1
ATOM 1554 C C . ALA A 1 217 ? 16.201 0.653 3.737 1.00 94.50 217 ALA A C 1
ATOM 1556 O O . ALA A 1 217 ? 15.065 0.914 4.134 1.00 94.50 217 ALA A O 1
ATOM 1557 N N . SER A 1 218 ? 16.818 1.405 2.830 1.00 95.38 218 SER A N 1
ATOM 1558 C CA . SER A 1 218 ? 16.267 2.632 2.254 1.00 95.38 218 SER A CA 1
ATOM 1559 C C . SER A 1 218 ? 15.707 2.443 0.847 1.00 95.38 218 SER A C 1
ATOM 1561 O O . SER A 1 218 ? 15.209 3.402 0.272 1.00 95.38 218 SER A O 1
ATOM 1563 N N . SER A 1 219 ? 15.731 1.226 0.310 1.00 96.81 219 SER A N 1
ATOM 1564 C CA . SER A 1 219 ? 15.232 0.883 -1.026 1.00 96.81 219 SER A CA 1
ATOM 1565 C C . SER A 1 219 ? 14.369 -0.380 -0.979 1.00 96.81 219 SER A C 1
ATOM 1567 O O . SER A 1 219 ? 14.344 -1.097 0.024 1.00 96.81 219 SER A O 1
ATOM 1569 N N . ASN A 1 220 ? 13.636 -0.643 -2.059 1.00 97.69 220 ASN A N 1
ATOM 1570 C CA . ASN A 1 220 ? 12.859 -1.873 -2.231 1.00 97.69 220 ASN A CA 1
ATOM 1571 C C . ASN A 1 220 ? 13.576 -2.817 -3.209 1.00 97.69 220 ASN A C 1
ATOM 1573 O O . ASN A 1 220 ? 14.367 -2.353 -4.031 1.00 97.69 220 ASN A O 1
ATOM 1577 N N . ALA A 1 221 ? 13.304 -4.128 -3.147 1.00 97.69 221 ALA A N 1
ATOM 1578 C CA . ALA A 1 221 ? 13.831 -5.046 -4.171 1.00 97.69 221 ALA A CA 1
ATOM 1579 C C . ALA A 1 221 ? 13.124 -4.830 -5.510 1.00 97.69 221 ALA A C 1
ATOM 1581 O O . ALA A 1 221 ? 13.745 -4.873 -6.561 1.00 97.69 221 ALA A O 1
ATOM 1582 N N . TYR A 1 222 ? 11.843 -4.491 -5.458 1.00 98.12 222 TYR A N 1
ATOM 1583 C CA . TYR A 1 222 ? 11.071 -4.024 -6.598 1.00 98.12 222 TYR A CA 1
ATOM 1584 C C . TYR A 1 222 ? 10.394 -2.722 -6.190 1.00 98.12 222 TYR A C 1
ATOM 1586 O O . TYR A 1 222 ? 9.711 -2.686 -5.169 1.00 98.12 222 TYR A O 1
ATOM 1594 N N . GLY A 1 223 ? 10.591 -1.639 -6.938 1.00 98.31 223 GLY A N 1
ATOM 1595 C CA . GLY A 1 223 ? 9.904 -0.375 -6.693 1.00 98.31 223 GLY A CA 1
ATOM 1596 C C . GLY A 1 223 ? 8.411 -0.524 -6.967 1.00 98.31 223 GLY A C 1
ATOM 1597 O O . GLY A 1 223 ? 7.601 -0.464 -6.041 1.00 98.31 223 GLY A O 1
ATOM 1598 N N . ILE A 1 224 ? 8.072 -0.765 -8.233 1.00 98.31 224 ILE A N 1
ATOM 1599 C CA . ILE A 1 224 ? 6.705 -0.996 -8.703 1.00 98.31 224 ILE A CA 1
ATOM 1600 C C . ILE A 1 224 ? 6.657 -2.281 -9.533 1.00 98.31 224 ILE A C 1
ATOM 1602 O O . ILE A 1 224 ? 7.418 -2.430 -10.486 1.00 98.31 224 ILE A O 1
ATOM 1606 N N . VAL A 1 225 ? 5.724 -3.173 -9.216 1.00 96.50 225 VAL A N 1
ATOM 1607 C CA . VAL A 1 225 ? 5.315 -4.299 -10.062 1.00 96.50 225 VAL A CA 1
ATOM 1608 C C . VAL A 1 225 ? 3.919 -3.999 -10.600 1.00 96.50 225 VAL A C 1
ATOM 1610 O O . VAL A 1 225 ? 2.987 -3.749 -9.837 1.00 96.50 225 VAL A O 1
ATOM 1613 N N . PHE A 1 226 ? 3.772 -3.975 -11.923 1.00 93.62 226 PHE A N 1
ATOM 1614 C CA . PHE A 1 226 ? 2.528 -3.587 -12.583 1.00 93.62 226 PHE A CA 1
ATOM 1615 C C . PHE A 1 226 ? 2.033 -4.679 -13.537 1.00 93.62 226 PHE A C 1
ATOM 1617 O O . PHE A 1 226 ? 2.372 -4.729 -14.723 1.00 93.62 226 PHE A O 1
ATOM 1624 N N . ALA A 1 227 ? 1.181 -5.554 -13.009 1.00 89.25 227 ALA A N 1
ATOM 1625 C CA . ALA A 1 227 ? 0.430 -6.567 -13.751 1.00 89.25 227 ALA A CA 1
ATOM 1626 C C . ALA A 1 227 ? -0.936 -6.054 -14.251 1.00 89.25 227 ALA A C 1
ATOM 1628 O O . ALA A 1 227 ? -1.588 -6.741 -15.031 1.00 89.25 227 ALA A O 1
ATOM 1629 N N . GLY A 1 228 ? -1.352 -4.842 -13.869 1.00 84.00 228 GLY A N 1
ATOM 1630 C CA . GLY A 1 228 ? -2.602 -4.201 -14.290 1.00 84.00 228 GLY A CA 1
ATOM 1631 C C . GLY A 1 228 ? -2.628 -3.628 -15.712 1.00 84.00 228 GLY A C 1
ATOM 1632 O O . GLY A 1 228 ? -1.717 -3.835 -16.514 1.00 84.00 228 GLY A O 1
ATOM 1633 N N . VAL A 1 229 ? -3.685 -2.873 -16.017 1.00 84.06 229 VAL A N 1
ATOM 1634 C CA . VAL A 1 229 ? -3.809 -2.037 -17.226 1.00 84.06 229 VAL A CA 1
ATOM 1635 C C . VAL A 1 229 ? -3.907 -0.569 -16.828 1.00 84.06 229 VAL A C 1
ATOM 1637 O O . VAL A 1 229 ? -4.430 -0.258 -15.755 1.00 84.06 229 VAL A O 1
ATOM 1640 N N . GLY A 1 230 ? -3.408 0.328 -17.676 1.00 87.81 230 GLY A N 1
ATOM 1641 C CA . GLY A 1 230 ? -3.380 1.767 -17.406 1.00 87.81 230 GLY A CA 1
ATOM 1642 C C . GLY A 1 230 ? -1.971 2.351 -17.419 1.00 87.81 230 GLY A C 1
ATOM 1643 O O . GLY A 1 230 ? -1.065 1.818 -18.063 1.00 87.81 230 GLY A O 1
ATOM 1644 N N . THR A 1 231 ? -1.794 3.476 -16.728 1.00 91.69 231 THR A N 1
ATOM 1645 C CA . THR A 1 231 ? -0.565 4.272 -16.797 1.00 91.69 231 THR A CA 1
ATOM 1646 C C . THR A 1 231 ? 0.114 4.393 -15.435 1.00 91.69 231 THR A C 1
ATOM 1648 O O . THR A 1 231 ? -0.513 4.763 -14.445 1.00 91.69 231 THR A O 1
ATOM 1651 N N . VAL A 1 232 ? 1.421 4.138 -15.410 1.00 95.50 232 VAL A N 1
ATOM 1652 C CA . VAL A 1 232 ? 2.321 4.425 -14.287 1.00 95.50 232 VAL A CA 1
ATOM 1653 C C . VAL A 1 232 ? 3.031 5.739 -14.597 1.00 95.50 232 VAL A C 1
ATOM 1655 O O . VAL A 1 232 ? 3.815 5.798 -15.547 1.00 95.50 232 VAL A O 1
ATOM 1658 N N . THR A 1 233 ? 2.748 6.810 -13.852 1.00 97.50 233 THR A N 1
ATOM 1659 C CA . THR A 1 233 ? 3.247 8.148 -14.218 1.00 97.50 233 THR A CA 1
ATOM 1660 C C . THR A 1 233 ? 3.822 8.949 -13.066 1.00 97.50 233 THR A C 1
ATOM 1662 O O . THR A 1 233 ? 3.317 8.887 -11.957 1.00 97.50 233 THR A O 1
ATOM 1665 N N . ASN A 1 234 ? 4.838 9.775 -13.314 1.00 98.31 234 ASN A N 1
ATOM 1666 C CA . ASN A 1 234 ? 5.391 10.699 -12.312 1.00 98.31 234 ASN A CA 1
ATOM 1667 C C . ASN A 1 234 ? 5.900 10.025 -11.022 1.00 98.31 234 ASN A C 1
ATOM 1669 O O . ASN A 1 234 ? 5.958 10.675 -9.980 1.00 98.31 234 ASN A O 1
ATOM 1673 N N . ASN A 1 235 ? 6.236 8.735 -11.041 1.00 98.69 235 ASN A N 1
ATOM 1674 C CA . ASN A 1 235 ? 6.791 8.055 -9.870 1.00 98.69 235 ASN A CA 1
ATOM 1675 C C . ASN A 1 235 ? 8.315 8.194 -9.836 1.00 98.69 235 ASN A C 1
ATOM 1677 O O . ASN A 1 235 ? 8.966 8.337 -10.870 1.00 98.69 235 ASN A O 1
ATOM 1681 N N . LYS A 1 236 ? 8.884 8.133 -8.635 1.00 98.69 236 LYS A N 1
ATOM 1682 C CA . LYS A 1 236 ? 10.328 8.147 -8.399 1.00 98.69 236 LYS A CA 1
ATOM 1683 C C . LYS A 1 236 ? 10.724 6.840 -7.736 1.00 98.69 236 LYS A C 1
ATOM 1685 O O . LYS A 1 236 ? 10.193 6.528 -6.673 1.00 98.69 236 LYS A O 1
ATOM 1690 N N . THR A 1 237 ? 11.640 6.088 -8.325 1.00 98.44 237 THR A N 1
ATOM 1691 C CA . THR A 1 237 ? 12.173 4.857 -7.741 1.00 98.44 237 THR A CA 1
ATOM 1692 C C . THR A 1 237 ? 13.674 5.009 -7.520 1.00 98.44 237 THR A C 1
ATOM 1694 O O . THR A 1 237 ? 14.383 5.485 -8.401 1.00 98.44 237 THR A O 1
ATOM 1697 N N . TYR A 1 238 ? 14.134 4.638 -6.326 1.00 98.31 238 TYR A N 1
ATOM 1698 C CA . TYR A 1 238 ? 15.525 4.700 -5.891 1.00 98.31 238 TYR A CA 1
ATOM 1699 C C . TYR A 1 238 ? 15.962 3.321 -5.395 1.00 98.31 238 TYR A C 1
ATOM 1701 O O . TYR A 1 238 ? 15.384 2.775 -4.444 1.00 98.31 238 TYR A O 1
ATOM 1709 N N . GLY A 1 239 ? 16.958 2.744 -6.059 1.00 96.94 239 GLY A N 1
ATOM 1710 C CA . GLY A 1 239 ? 17.473 1.411 -5.773 1.00 96.94 239 GLY A CA 1
ATOM 1711 C C . GLY A 1 239 ? 18.710 1.385 -4.876 1.00 96.94 239 GLY A C 1
ATOM 1712 O O . GLY A 1 239 ? 19.059 2.347 -4.196 1.00 96.94 239 GLY A O 1
ATOM 1713 N N . ASP A 1 240 ? 19.356 0.225 -4.869 1.00 94.38 240 ASP A N 1
ATOM 1714 C CA . ASP A 1 240 ? 20.650 -0.048 -4.228 1.00 94.38 240 ASP A CA 1
ATOM 1715 C C . ASP A 1 240 ? 21.685 -0.632 -5.210 1.00 94.38 240 ASP A C 1
ATOM 1717 O O . ASP A 1 240 ? 22.738 -1.097 -4.789 1.00 94.38 240 ASP A O 1
ATOM 1721 N N . ASN A 1 241 ? 21.345 -0.677 -6.503 1.00 90.06 241 ASN A N 1
ATOM 1722 C CA . ASN A 1 241 ? 22.126 -1.250 -7.600 1.00 90.06 241 ASN A CA 1
ATOM 1723 C C . ASN A 1 241 ? 22.603 -2.708 -7.399 1.00 90.06 241 ASN A C 1
ATOM 1725 O O . ASN A 1 241 ? 23.599 -3.135 -7.977 1.00 90.06 241 ASN A O 1
ATOM 1729 N N . THR A 1 242 ? 21.892 -3.496 -6.582 1.00 88.12 242 THR A N 1
ATOM 1730 C CA . THR A 1 242 ? 22.182 -4.927 -6.373 1.00 88.12 242 THR A CA 1
ATOM 1731 C C . THR A 1 242 ? 21.039 -5.815 -6.874 1.00 88.12 242 THR A C 1
ATOM 1733 O O . THR A 1 242 ? 20.972 -6.163 -8.047 1.00 88.12 242 THR A O 1
ATOM 1736 N N . ASN A 1 243 ? 20.081 -6.154 -6.018 1.00 86.62 243 ASN A N 1
ATOM 1737 C CA . ASN A 1 243 ? 18.869 -6.892 -6.367 1.00 86.62 243 ASN A CA 1
ATOM 1738 C C . ASN A 1 243 ? 17.663 -5.947 -6.329 1.00 86.62 243 ASN A C 1
ATOM 1740 O O . ASN A 1 243 ? 16.660 -6.244 -5.680 1.00 86.62 243 ASN A O 1
ATOM 1744 N N . SER A 1 244 ? 17.800 -4.770 -6.946 1.00 95.62 244 SER A N 1
ATOM 1745 C CA . SER A 1 244 ? 16.749 -3.754 -7.005 1.00 95.62 244 SER A CA 1
ATOM 1746 C C . SER A 1 244 ? 16.313 -3.480 -8.439 1.00 95.62 244 SER A C 1
ATOM 1748 O O . SER A 1 244 ? 17.148 -3.189 -9.296 1.00 95.62 244 SER A O 1
ATOM 1750 N N . TRP A 1 245 ? 15.005 -3.542 -8.686 1.00 96.94 245 TRP A N 1
ATOM 1751 C CA . TRP A 1 245 ? 14.360 -3.166 -9.944 1.00 96.94 245 TRP A CA 1
ATOM 1752 C C . TRP A 1 245 ? 13.444 -1.963 -9.722 1.00 96.94 245 TRP A C 1
ATOM 1754 O O . TRP A 1 245 ? 12.711 -1.929 -8.733 1.00 96.94 245 TRP A O 1
ATOM 1764 N N . GLY A 1 246 ? 13.479 -0.971 -10.609 1.00 97.81 246 GLY A N 1
ATOM 1765 C CA . GLY A 1 246 ? 12.664 0.238 -10.471 1.00 97.81 246 GLY A CA 1
ATOM 1766 C C . GLY A 1 246 ? 11.196 -0.036 -10.778 1.00 97.81 246 GLY A C 1
ATOM 1767 O O . GLY A 1 246 ? 10.353 -0.023 -9.878 1.00 97.81 246 GLY A O 1
ATOM 1768 N N . ILE A 1 247 ? 10.896 -0.341 -12.040 1.00 97.06 247 ILE A N 1
ATOM 1769 C CA . ILE A 1 247 ? 9.557 -0.714 -12.507 1.00 97.06 247 ILE A CA 1
ATOM 1770 C C . ILE A 1 247 ? 9.627 -2.051 -13.247 1.00 97.06 247 ILE A C 1
ATOM 1772 O O . ILE A 1 247 ? 10.411 -2.225 -14.175 1.00 97.06 247 ILE A O 1
ATOM 1776 N N . SER A 1 248 ? 8.770 -2.992 -12.866 1.00 94.81 248 SER A N 1
ATOM 1777 C CA . SER A 1 248 ? 8.573 -4.255 -13.570 1.00 94.81 248 SER A CA 1
ATOM 1778 C C . SER A 1 248 ? 7.166 -4.310 -14.150 1.00 94.81 248 SER A C 1
ATOM 1780 O O . SER A 1 248 ? 6.177 -4.319 -13.414 1.00 94.81 248 SER A O 1
ATOM 1782 N N . LEU A 1 249 ? 7.069 -4.339 -15.476 1.00 92.31 249 LEU A N 1
ATOM 1783 C CA . LEU A 1 249 ? 5.816 -4.565 -16.184 1.00 92.31 249 LEU A CA 1
ATOM 1784 C C . LEU A 1 249 ? 5.640 -6.073 -16.359 1.00 92.31 249 LEU A C 1
ATOM 1786 O O . LEU A 1 249 ? 6.372 -6.724 -17.106 1.00 92.31 249 LEU A O 1
ATOM 1790 N N . ALA A 1 250 ? 4.698 -6.644 -15.614 1.00 88.38 250 ALA A N 1
ATOM 1791 C CA . ALA A 1 250 ? 4.410 -8.070 -15.672 1.00 88.38 250 ALA A CA 1
ATOM 1792 C C . ALA A 1 250 ? 3.533 -8.397 -16.884 1.00 88.38 250 ALA A C 1
ATOM 1794 O O . ALA A 1 250 ? 2.630 -7.624 -17.217 1.00 88.38 250 ALA A O 1
ATOM 1795 N N . ALA A 1 251 ? 3.797 -9.560 -17.482 1.00 83.12 251 ALA A N 1
ATOM 1796 C CA . ALA A 1 251 ? 3.193 -9.982 -18.733 1.00 83.12 251 ALA A CA 1
ATOM 1797 C C . ALA A 1 251 ? 1.664 -10.059 -18.671 1.00 83.12 251 ALA A C 1
ATOM 1799 O O . ALA A 1 251 ? 1.110 -10.813 -17.865 1.00 83.12 251 ALA A O 1
ATOM 1800 N N . ASN A 1 252 ? 0.975 -9.300 -19.524 1.00 78.31 252 ASN A N 1
ATOM 1801 C CA . ASN A 1 252 ? -0.468 -9.424 -19.738 1.00 78.31 252 ASN A CA 1
ATOM 1802 C C . ASN A 1 252 ? -0.879 -8.929 -21.136 1.00 78.31 252 ASN A C 1
ATOM 1804 O O . ASN A 1 252 ? -0.129 -8.226 -21.791 1.00 78.31 252 ASN A O 1
ATOM 1808 N N . THR A 1 253 ? -2.102 -9.236 -21.577 1.00 74.38 253 THR A N 1
ATOM 1809 C CA . THR A 1 253 ? -2.618 -8.830 -22.901 1.00 74.38 253 THR A CA 1
ATOM 1810 C C . THR A 1 253 ? -3.176 -7.400 -22.960 1.00 74.38 253 THR A C 1
ATOM 1812 O O . THR A 1 253 ? -3.773 -7.006 -23.963 1.00 74.38 253 THR A O 1
ATOM 1815 N N . GLY A 1 254 ? -3.051 -6.623 -21.883 1.00 79.38 254 GLY A N 1
ATOM 1816 C CA . GLY A 1 254 ? -3.641 -5.295 -21.765 1.00 79.38 254 GLY A CA 1
ATOM 1817 C C . GLY A 1 254 ? -2.662 -4.171 -22.098 1.00 79.38 254 GLY A C 1
ATOM 1818 O O . GLY A 1 254 ? -1.448 -4.353 -22.086 1.00 79.38 254 GLY A O 1
ATOM 1819 N N . THR A 1 255 ? -3.193 -2.978 -22.379 1.00 86.19 255 THR A N 1
ATOM 1820 C CA . THR A 1 255 ? -2.350 -1.813 -22.673 1.00 86.19 255 THR A CA 1
ATOM 1821 C C . THR A 1 255 ? -1.763 -1.222 -21.393 1.00 86.19 255 THR A C 1
ATOM 1823 O O . THR A 1 255 ? -2.502 -0.876 -20.461 1.00 86.19 255 THR A O 1
ATOM 1826 N N . LYS A 1 256 ? -0.438 -1.064 -21.361 1.00 88.00 256 LYS A N 1
ATOM 1827 C CA . LYS A 1 256 ? 0.306 -0.437 -20.262 1.00 88.00 256 LYS A CA 1
ATOM 1828 C C . LYS A 1 256 ? 1.096 0.752 -20.783 1.00 88.00 256 LYS A C 1
ATOM 1830 O O . LYS A 1 256 ? 1.696 0.678 -21.848 1.00 88.00 256 LYS A O 1
ATOM 1835 N N . SER A 1 257 ? 1.176 1.822 -20.004 1.00 90.38 257 SER A N 1
ATOM 1836 C CA . SER A 1 257 ? 2.102 2.912 -20.313 1.00 90.38 257 SER A CA 1
ATOM 1837 C C . SER A 1 257 ? 2.903 3.327 -19.093 1.00 90.38 257 SER A C 1
ATOM 1839 O O . SER A 1 257 ? 2.374 3.374 -17.983 1.00 90.38 257 SER A O 1
ATOM 1841 N N . THR A 1 258 ? 4.165 3.683 -19.297 1.00 93.50 258 THR A N 1
ATOM 1842 C CA . THR A 1 258 ? 4.986 4.348 -18.283 1.00 93.50 258 THR A CA 1
ATOM 1843 C C . THR A 1 258 ? 5.435 5.698 -18.814 1.00 93.50 258 THR A C 1
ATOM 1845 O O . THR A 1 258 ? 5.977 5.793 -19.917 1.00 93.50 258 THR A O 1
ATOM 1848 N N . THR A 1 259 ? 5.180 6.768 -18.060 1.00 95.44 259 THR A N 1
ATOM 1849 C CA . THR A 1 259 ? 5.578 8.112 -18.490 1.00 95.44 259 THR A CA 1
ATOM 1850 C C . THR A 1 259 ? 6.030 9.010 -17.356 1.00 95.44 259 THR A C 1
ATOM 1852 O O . THR A 1 259 ? 5.503 8.935 -16.255 1.00 95.44 259 THR A O 1
ATOM 1855 N N . PHE A 1 260 ? 7.008 9.880 -17.605 1.00 96.94 260 PHE A N 1
ATOM 1856 C CA . PHE A 1 260 ? 7.498 10.848 -16.613 1.00 96.94 260 PHE A CA 1
ATOM 1857 C C . PHE A 1 260 ? 7.995 10.235 -15.295 1.00 96.94 260 PHE A C 1
ATOM 1859 O O . PHE A 1 260 ? 8.034 10.916 -14.272 1.00 96.94 260 PHE A O 1
ATOM 1866 N N . ASN A 1 261 ? 8.367 8.953 -15.282 1.00 98.31 261 ASN A N 1
ATOM 1867 C CA . ASN A 1 261 ? 8.947 8.337 -14.094 1.00 98.31 261 ASN A CA 1
ATOM 1868 C C . ASN A 1 261 ? 10.456 8.603 -14.043 1.00 98.31 261 ASN A C 1
ATOM 1870 O O . ASN A 1 261 ? 11.116 8.665 -15.080 1.00 98.31 261 ASN A O 1
ATOM 1874 N N . LEU A 1 262 ? 10.998 8.724 -12.834 1.00 97.50 262 LEU A N 1
ATOM 1875 C CA . LEU A 1 262 ? 12.433 8.739 -12.560 1.00 97.50 262 LEU A CA 1
ATOM 1876 C C . LEU A 1 262 ? 12.822 7.400 -11.937 1.00 97.50 262 LEU A C 1
ATOM 1878 O O . LEU A 1 262 ? 12.272 7.037 -10.899 1.00 97.50 262 LEU A O 1
ATOM 1882 N N . LEU A 1 263 ? 13.771 6.698 -12.547 1.00 97.50 263 LEU A N 1
ATOM 1883 C CA . LEU A 1 263 ? 14.271 5.411 -12.083 1.00 97.50 263 LEU A CA 1
ATOM 1884 C C . LEU A 1 263 ? 15.779 5.513 -11.890 1.00 97.50 263 LEU A C 1
ATOM 1886 O O . LEU A 1 263 ? 16.528 5.608 -12.866 1.00 97.50 263 LEU A O 1
ATOM 1890 N N . ASP A 1 264 ? 16.205 5.527 -10.631 1.00 96.00 264 ASP A N 1
ATOM 1891 C CA . ASP A 1 264 ? 17.574 5.850 -10.257 1.00 96.00 264 ASP A CA 1
ATOM 1892 C C . ASP A 1 264 ? 18.223 4.759 -9.399 1.00 96.00 264 ASP A C 1
ATOM 1894 O O . ASP A 1 264 ? 17.641 4.264 -8.431 1.00 96.00 264 ASP A O 1
ATOM 1898 N N . HIS A 1 265 ? 19.468 4.421 -9.729 1.00 95.94 265 HIS A N 1
ATOM 1899 C CA . HIS A 1 265 ? 20.322 3.560 -8.913 1.00 95.94 265 HIS A CA 1
ATOM 1900 C C . HIS A 1 265 ? 19.803 2.120 -8.715 1.00 95.94 265 HIS A C 1
ATOM 1902 O O . HIS A 1 265 ? 19.967 1.517 -7.653 1.00 95.94 265 HIS A O 1
ATOM 1908 N N . HIS A 1 266 ? 19.162 1.541 -9.729 1.00 96.56 266 HIS A N 1
ATOM 1909 C CA . HIS A 1 266 ? 18.707 0.148 -9.735 1.00 96.56 266 HIS A CA 1
ATOM 1910 C C . HIS A 1 266 ? 19.668 -0.769 -10.491 1.00 96.56 266 HIS A C 1
ATOM 1912 O O . HIS A 1 266 ? 20.374 -0.339 -11.392 1.00 96.56 266 HIS A O 1
ATOM 1918 N N . ASN A 1 267 ? 19.637 -2.071 -10.206 1.00 95.00 267 ASN A N 1
ATOM 1919 C CA . ASN A 1 267 ? 20.280 -3.037 -11.100 1.00 95.00 267 ASN A CA 1
ATOM 1920 C C . ASN A 1 267 ? 19.574 -3.049 -12.466 1.00 95.00 267 ASN A C 1
ATOM 1922 O O . ASN A 1 267 ? 20.219 -3.032 -13.510 1.00 95.00 267 ASN A O 1
ATOM 1926 N N . ILE A 1 268 ? 18.238 -2.980 -12.456 1.00 94.00 268 ILE A N 1
ATOM 1927 C CA . ILE A 1 268 ? 17.427 -2.762 -13.658 1.00 94.00 268 ILE A CA 1
ATOM 1928 C C . ILE A 1 268 ? 16.457 -1.610 -13.397 1.00 94.00 268 ILE A C 1
ATOM 1930 O O . ILE A 1 268 ? 15.621 -1.702 -12.503 1.00 94.00 268 ILE A O 1
ATOM 1934 N N . GLY A 1 269 ? 16.546 -0.529 -14.170 1.00 95.00 269 GLY A N 1
ATOM 1935 C CA . GLY A 1 269 ? 15.627 0.601 -14.076 1.00 95.00 269 GLY A CA 1
ATOM 1936 C C . GLY A 1 269 ? 14.203 0.152 -14.388 1.00 95.00 269 GLY A C 1
ATOM 1937 O O . GLY A 1 269 ? 13.365 0.082 -13.492 1.00 95.00 269 GLY A O 1
ATOM 1938 N N . LEU A 1 270 ? 13.935 -0.215 -15.641 1.00 94.19 270 LEU A N 1
ATOM 1939 C CA . LEU A 1 270 ? 12.653 -0.788 -16.057 1.00 94.19 270 LEU A CA 1
ATOM 1940 C C . LEU A 1 270 ? 12.847 -2.112 -16.789 1.00 94.19 270 LEU A C 1
ATOM 1942 O O . LEU A 1 270 ? 13.716 -2.231 -17.650 1.00 94.19 270 LEU A O 1
ATOM 1946 N N . VAL A 1 271 ? 12.004 -3.090 -16.470 1.00 91.19 271 VAL A N 1
ATOM 1947 C CA . VAL A 1 271 ? 11.877 -4.326 -17.242 1.00 91.19 271 VAL A CA 1
ATOM 1948 C C . VAL A 1 271 ? 10.454 -4.491 -17.750 1.00 91.19 271 VAL A C 1
ATOM 1950 O O . VAL A 1 271 ? 9.484 -4.334 -17.005 1.00 91.19 271 VAL A O 1
ATOM 1953 N N . ASP A 1 272 ? 10.352 -4.825 -19.023 1.00 88.12 272 ASP A N 1
ATOM 1954 C CA . ASP A 1 272 ? 9.154 -5.314 -19.673 1.00 88.12 272 ASP A CA 1
ATOM 1955 C C . ASP A 1 272 ? 9.294 -6.830 -19.862 1.00 88.12 272 ASP A C 1
ATOM 1957 O O . ASP A 1 272 ? 10.222 -7.288 -20.526 1.00 88.12 272 ASP A O 1
ATOM 1961 N N . ASN A 1 273 ? 8.405 -7.595 -19.215 1.00 85.12 273 ASN A N 1
ATOM 1962 C CA . ASN A 1 273 ? 8.391 -9.059 -19.266 1.00 85.12 273 ASN A CA 1
ATOM 1963 C C . ASN A 1 273 ? 7.505 -9.636 -20.396 1.00 85.12 273 ASN A C 1
ATOM 1965 O O . ASN A 1 273 ? 7.392 -10.860 -20.489 1.00 85.12 273 ASN A O 1
ATOM 1969 N N . GLY A 1 274 ? 6.936 -8.793 -21.265 1.00 75.69 274 GLY A N 1
ATOM 1970 C CA . GLY A 1 274 ? 6.359 -9.170 -22.559 1.00 75.69 274 GLY A CA 1
ATOM 1971 C C . GLY A 1 274 ? 4.854 -9.478 -22.598 1.00 75.69 274 GLY A C 1
ATOM 1972 O O . GLY A 1 274 ? 4.181 -9.499 -21.580 1.00 75.69 274 GLY A O 1
ATOM 1973 N N . PHE A 1 275 ? 4.326 -9.755 -23.792 1.00 73.88 275 PHE A N 1
ATOM 1974 C CA . PHE A 1 275 ? 2.928 -9.983 -24.187 1.00 73.88 275 PHE A CA 1
ATOM 1975 C C . PHE A 1 275 ? 1.965 -8.781 -24.117 1.00 73.88 275 PHE A C 1
ATOM 1977 O O . PHE A 1 275 ? 0.766 -8.973 -24.350 1.00 73.88 275 PHE A O 1
ATOM 1984 N N . GLN A 1 276 ? 2.463 -7.562 -23.875 1.00 78.62 276 GLN A N 1
ATOM 1985 C CA . GLN A 1 276 ? 1.650 -6.337 -23.762 1.00 78.62 276 GLN A CA 1
ATOM 1986 C C . GLN A 1 276 ? 1.847 -5.351 -24.915 1.00 78.62 276 GLN A C 1
ATOM 1988 O O . GLN A 1 276 ? 2.882 -5.308 -25.567 1.00 78.62 276 GLN A O 1
ATOM 1993 N N . ASN A 1 277 ? 0.843 -4.492 -25.105 1.00 82.06 277 ASN A N 1
ATOM 1994 C CA . ASN A 1 277 ? 0.933 -3.305 -25.952 1.00 82.06 277 ASN A CA 1
ATOM 1995 C C . ASN A 1 277 ? 1.083 -2.040 -25.097 1.00 82.06 277 ASN A C 1
ATOM 1997 O O . ASN A 1 277 ? 0.636 -1.991 -23.949 1.00 82.06 277 ASN A O 1
ATOM 2001 N N . GLY A 1 278 ? 1.606 -0.971 -25.696 1.00 86.25 278 GLY A N 1
ATOM 2002 C CA . GLY A 1 278 ? 1.592 0.364 -25.104 1.00 86.25 278 GLY A CA 1
ATOM 2003 C C . GLY A 1 278 ? 2.907 1.112 -25.267 1.00 86.25 278 GLY A C 1
ATOM 2004 O O . GLY A 1 278 ? 3.588 0.948 -26.280 1.00 86.25 278 GLY A O 1
ATOM 2005 N N . SER A 1 279 ? 3.221 1.995 -24.315 1.00 88.38 279 SER A N 1
ATOM 2006 C CA . SER A 1 279 ? 4.296 2.980 -24.483 1.00 88.38 279 SER A CA 1
ATOM 2007 C C . SER A 1 279 ? 5.146 3.212 -23.234 1.00 88.38 279 SER A C 1
ATOM 2009 O O . SER A 1 279 ? 4.624 3.408 -22.138 1.00 88.38 279 SER A O 1
ATOM 2011 N N . ILE A 1 280 ? 6.459 3.293 -23.411 1.00 90.06 280 ILE A N 1
ATOM 2012 C CA . ILE A 1 280 ? 7.428 3.727 -22.400 1.00 90.06 280 ILE A CA 1
ATOM 2013 C C . ILE A 1 280 ? 8.006 5.046 -22.892 1.00 90.06 280 ILE A C 1
ATOM 2015 O O . ILE A 1 280 ? 8.861 5.065 -23.775 1.00 90.06 280 ILE A O 1
ATOM 2019 N N . SER A 1 281 ? 7.510 6.162 -22.366 1.00 90.62 281 SER A N 1
ATOM 2020 C CA . SER A 1 281 ? 7.815 7.476 -22.931 1.00 90.62 281 SER A CA 1
ATOM 2021 C C . SER A 1 281 ? 8.201 8.510 -21.894 1.00 90.62 281 SER A C 1
ATOM 2023 O O . SER A 1 281 ? 7.549 8.586 -20.862 1.00 90.62 281 SER A O 1
ATOM 2025 N N . ARG A 1 282 ? 9.168 9.388 -22.172 1.00 92.19 282 ARG A N 1
ATOM 2026 C CA . ARG A 1 282 ? 9.494 10.523 -21.278 1.00 92.19 282 ARG A CA 1
ATOM 2027 C C . ARG A 1 282 ? 9.884 10.118 -19.859 1.00 92.19 282 ARG A C 1
ATOM 2029 O O . ARG A 1 282 ? 9.643 10.868 -18.917 1.00 92.19 282 ARG A O 1
ATOM 2036 N N . ASN A 1 283 ? 10.452 8.931 -19.684 1.00 94.38 283 ASN A N 1
ATOM 2037 C CA . ASN A 1 283 ? 11.024 8.513 -18.409 1.00 94.38 283 ASN A CA 1
ATOM 2038 C C . ASN A 1 283 ? 12.504 8.910 -18.346 1.00 94.38 283 ASN A C 1
ATOM 2040 O O . ASN A 1 283 ? 13.174 9.017 -19.374 1.00 94.38 283 ASN A O 1
ATOM 2044 N N . THR A 1 284 ? 13.010 9.100 -17.133 1.00 93.50 284 THR A N 1
ATOM 2045 C CA . THR A 1 284 ? 14.428 9.338 -16.862 1.00 93.50 284 THR A CA 1
ATOM 2046 C C . THR A 1 284 ? 15.003 8.132 -16.136 1.00 93.50 284 THR A C 1
ATOM 2048 O O . THR A 1 284 ? 14.520 7.757 -15.070 1.00 93.50 284 THR A O 1
ATOM 2051 N N . PHE A 1 285 ? 16.054 7.556 -16.701 1.00 93.44 285 PHE A N 1
ATOM 2052 C CA . PHE A 1 285 ? 16.817 6.449 -16.147 1.00 93.44 285 PHE A CA 1
ATOM 2053 C C . PHE A 1 285 ? 18.203 6.961 -15.776 1.00 93.44 285 PHE A C 1
ATOM 2055 O O . PHE A 1 285 ? 18.936 7.411 -16.657 1.00 93.44 285 PHE A O 1
ATOM 2062 N N . SER A 1 286 ? 18.586 6.891 -14.506 1.00 92.06 286 SER A N 1
ATOM 2063 C CA . SER A 1 286 ? 19.898 7.359 -14.051 1.00 92.06 286 SER A CA 1
ATOM 2064 C C . SER A 1 286 ? 20.624 6.334 -13.183 1.00 92.06 286 SER A C 1
ATOM 2066 O O . SER A 1 286 ? 20.008 5.663 -12.361 1.00 92.06 286 SER A O 1
ATOM 2068 N N . ASN A 1 287 ? 21.941 6.199 -13.345 1.00 92.19 287 ASN A N 1
ATOM 2069 C CA . ASN A 1 287 ? 22.791 5.385 -12.464 1.00 92.19 287 ASN A CA 1
ATOM 2070 C C . ASN A 1 287 ? 22.386 3.902 -12.333 1.00 92.19 287 ASN A C 1
ATOM 2072 O O . ASN A 1 287 ? 22.708 3.269 -11.323 1.00 92.19 287 ASN A O 1
ATOM 2076 N N . ASN A 1 288 ? 21.649 3.336 -13.295 1.00 92.44 288 ASN A N 1
ATOM 2077 C CA . ASN A 1 288 ? 21.219 1.941 -13.222 1.00 92.44 288 ASN A CA 1
ATOM 2078 C C . ASN A 1 288 ? 22.250 1.020 -13.879 1.00 92.44 288 ASN A C 1
ATOM 2080 O O . ASN A 1 288 ? 22.871 1.399 -14.868 1.00 92.44 288 ASN A O 1
ATOM 2084 N N . GLY A 1 289 ? 22.375 -0.222 -13.404 1.00 91.75 289 GLY A N 1
ATOM 2085 C CA . GLY A 1 289 ? 23.158 -1.253 -14.095 1.00 91.75 289 GLY A CA 1
ATOM 2086 C C . GLY A 1 289 ? 22.670 -1.452 -15.536 1.00 91.75 289 GLY A C 1
ATOM 2087 O O . GLY A 1 289 ? 23.451 -1.363 -16.485 1.00 91.75 289 GLY A O 1
ATOM 2088 N N . THR A 1 290 ? 21.357 -1.643 -15.690 1.00 90.50 290 THR A N 1
ATOM 2089 C CA . THR A 1 290 ? 20.618 -1.622 -16.959 1.00 90.50 290 THR A CA 1
ATOM 2090 C C . THR A 1 290 ? 19.499 -0.591 -16.886 1.00 90.50 290 THR A C 1
ATOM 2092 O O . THR A 1 290 ? 18.656 -0.670 -15.996 1.00 90.50 290 THR A O 1
ATOM 2095 N N . GLY A 1 291 ? 19.444 0.359 -17.823 1.00 88.94 291 GLY A N 1
ATOM 2096 C CA . GLY A 1 291 ? 18.390 1.385 -17.833 1.00 88.94 291 GLY A CA 1
ATOM 2097 C C . GLY A 1 291 ? 17.004 0.798 -18.126 1.00 88.94 291 GLY A C 1
ATOM 2098 O O . GLY A 1 291 ? 16.095 0.876 -17.300 1.00 88.94 291 GLY A O 1
ATOM 2099 N N . PHE A 1 292 ? 16.858 0.163 -19.289 1.00 88.50 292 PHE A N 1
ATOM 2100 C CA . PHE A 1 292 ? 15.609 -0.440 -19.753 1.00 88.50 292 PHE A CA 1
ATOM 2101 C C . PHE A 1 292 ? 15.875 -1.782 -20.450 1.00 88.50 292 PHE A C 1
ATOM 2103 O O . PHE A 1 292 ? 16.771 -1.874 -21.286 1.00 88.50 292 PHE A O 1
ATOM 2110 N N . ASN A 1 293 ? 15.088 -2.806 -20.115 1.00 86.81 293 ASN A N 1
ATOM 2111 C CA . ASN A 1 293 ? 15.110 -4.132 -20.729 1.00 86.81 293 ASN A CA 1
ATOM 2112 C C . ASN A 1 293 ? 13.713 -4.498 -21.269 1.00 86.81 293 ASN A C 1
ATOM 2114 O O . ASN A 1 293 ? 12.747 -4.457 -20.509 1.00 86.81 293 ASN A O 1
ATOM 2118 N N . ASN A 1 294 ? 13.613 -4.862 -22.551 1.00 80.19 294 ASN A N 1
ATOM 2119 C CA . ASN A 1 294 ? 12.367 -5.248 -23.221 1.00 80.19 294 ASN A CA 1
ATOM 2120 C C . ASN A 1 294 ? 12.442 -6.698 -23.710 1.00 80.19 294 ASN A C 1
ATOM 2122 O O . ASN A 1 294 ? 13.280 -6.998 -24.553 1.00 80.19 294 ASN A O 1
ATOM 2126 N N . SER A 1 295 ? 11.579 -7.591 -23.219 1.00 73.94 295 SER A N 1
ATOM 2127 C CA . SER A 1 295 ? 11.653 -9.012 -23.569 1.00 73.94 295 SER A CA 1
ATOM 2128 C C . SER A 1 295 ? 10.921 -9.428 -24.853 1.00 73.94 295 SER A C 1
ATOM 2130 O O . SER A 1 295 ? 11.262 -10.485 -25.386 1.00 73.94 295 SER A O 1
ATOM 2132 N N . ASP A 1 296 ? 9.944 -8.665 -25.362 1.00 70.25 296 ASP A N 1
ATOM 2133 C CA . ASP A 1 296 ? 9.081 -9.098 -26.482 1.00 70.25 296 ASP A CA 1
ATOM 2134 C C . ASP A 1 296 ? 9.071 -8.168 -27.705 1.00 70.25 296 ASP A C 1
ATOM 2136 O O . ASP A 1 296 ? 8.673 -8.586 -28.794 1.00 70.25 296 ASP A O 1
ATOM 2140 N N . GLY A 1 297 ? 9.528 -6.922 -27.545 1.00 65.50 297 GLY A N 1
ATOM 2141 C CA . GLY A 1 297 ? 9.572 -5.934 -28.614 1.00 65.50 297 GLY A CA 1
ATOM 2142 C C . GLY A 1 297 ? 8.206 -5.413 -29.078 1.00 65.50 297 GLY A C 1
ATOM 2143 O O . GLY A 1 297 ? 8.126 -4.981 -30.222 1.00 65.50 297 GLY A O 1
ATOM 2144 N N . TRP A 1 298 ? 7.138 -5.445 -28.269 1.00 75.19 298 TRP A N 1
ATOM 2145 C CA . TRP A 1 298 ? 5.816 -4.888 -28.644 1.00 75.19 298 TRP A CA 1
ATOM 2146 C C . TRP A 1 298 ? 5.523 -3.512 -28.035 1.00 75.19 298 TRP A C 1
ATOM 2148 O O . TRP A 1 298 ? 4.742 -2.730 -28.586 1.00 75.19 298 TRP A O 1
ATOM 2158 N N . MET A 1 299 ? 6.181 -3.167 -26.931 1.00 79.56 299 MET A N 1
ATOM 2159 C CA . MET A 1 299 ? 6.098 -1.832 -26.341 1.00 79.56 299 MET A CA 1
ATOM 2160 C C . MET A 1 299 ? 6.838 -0.794 -27.199 1.00 79.56 299 MET A C 1
ATOM 2162 O O . MET A 1 299 ? 8.022 -0.937 -27.510 1.00 79.56 299 MET A O 1
ATOM 2166 N N . THR A 1 300 ? 6.150 0.299 -27.540 1.00 81.12 300 THR A N 1
ATOM 2167 C CA . THR A 1 300 ? 6.779 1.478 -28.158 1.00 81.12 300 THR A CA 1
ATOM 2168 C C . THR A 1 300 ? 7.581 2.217 -27.099 1.00 81.12 300 THR A C 1
ATOM 2170 O O . THR A 1 300 ? 7.110 2.355 -25.970 1.00 81.12 300 THR A O 1
ATOM 2173 N N . ALA A 1 301 ? 8.768 2.724 -27.424 1.00 83.19 301 ALA A N 1
ATOM 2174 C CA . ALA A 1 301 ? 9.553 3.438 -26.426 1.00 83.19 301 ALA A CA 1
ATOM 2175 C C . ALA A 1 301 ? 10.293 4.644 -27.015 1.00 83.19 301 ALA A C 1
ATOM 2177 O O . ALA A 1 301 ? 11.159 4.520 -27.875 1.00 83.19 301 ALA A O 1
ATOM 2178 N N . ASN A 1 302 ? 9.929 5.841 -26.560 1.00 82.19 302 ASN A N 1
ATOM 2179 C CA . ASN A 1 302 ? 10.301 7.099 -27.204 1.00 82.19 302 ASN A CA 1
ATOM 2180 C C . ASN A 1 302 ? 10.529 8.236 -26.200 1.00 82.19 302 ASN A C 1
ATOM 2182 O O . ASN A 1 302 ? 9.905 8.293 -25.145 1.00 82.19 302 ASN A O 1
ATOM 2186 N N . GLU A 1 303 ? 11.395 9.189 -26.542 1.00 85.88 303 GLU A N 1
ATOM 2187 C CA . GLU A 1 303 ? 11.636 10.392 -25.722 1.00 85.88 303 GLU A CA 1
ATOM 2188 C C . GLU A 1 303 ? 12.102 10.109 -24.278 1.00 85.88 303 GLU A C 1
ATOM 2190 O O . GLU A 1 303 ? 11.837 10.900 -23.377 1.00 85.88 303 GLU A O 1
ATOM 2195 N N . ASN A 1 304 ? 12.766 8.981 -24.017 1.00 88.44 304 ASN A N 1
ATOM 2196 C CA . ASN A 1 304 ? 13.329 8.683 -22.698 1.00 88.44 304 ASN A CA 1
ATOM 2197 C C . ASN A 1 304 ? 14.762 9.215 -22.577 1.00 88.44 304 ASN A C 1
ATOM 2199 O O . ASN A 1 304 ? 15.505 9.253 -23.558 1.00 88.44 304 ASN A O 1
ATOM 2203 N N . ASN A 1 305 ? 15.160 9.567 -21.357 1.00 87.12 305 ASN A N 1
ATOM 2204 C CA . ASN A 1 305 ? 16.504 10.044 -21.051 1.00 87.12 305 ASN A CA 1
ATOM 2205 C C . ASN A 1 305 ? 17.277 8.989 -20.258 1.00 87.12 305 ASN A C 1
ATOM 2207 O O . ASN A 1 305 ? 16.794 8.537 -19.220 1.00 87.12 305 ASN A O 1
ATOM 2211 N N . PHE A 1 306 ? 18.483 8.647 -20.701 1.00 88.75 306 PHE A N 1
ATOM 2212 C CA . PHE A 1 306 ? 19.379 7.718 -20.020 1.00 88.75 306 PHE A CA 1
ATOM 2213 C C . PHE A 1 306 ? 20.687 8.428 -19.657 1.00 88.75 306 PHE A C 1
ATOM 2215 O O . PHE A 1 306 ? 21.374 8.934 -20.541 1.00 88.75 306 PHE A O 1
ATOM 2222 N N . TRP A 1 307 ? 21.025 8.427 -18.368 1.00 86.56 307 TRP A N 1
ATOM 2223 C CA . TRP A 1 307 ? 22.220 9.061 -17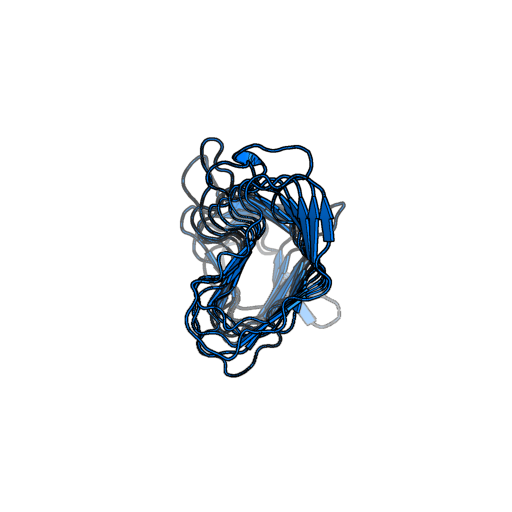.798 1.00 86.56 307 TRP A CA 1
ATOM 2224 C C . TRP A 1 307 ? 23.002 8.045 -16.959 1.00 86.56 307 TRP A C 1
ATOM 2226 O O . TRP A 1 307 ? 22.414 7.411 -16.084 1.00 86.56 307 TRP A O 1
ATOM 2236 N N . ASP A 1 308 ? 24.297 7.854 -17.207 1.00 86.00 308 ASP A N 1
ATOM 2237 C CA . ASP A 1 308 ? 25.163 6.991 -16.381 1.00 86.00 308 ASP A CA 1
ATOM 2238 C C . ASP A 1 308 ? 24.650 5.541 -16.226 1.00 86.00 308 ASP A C 1
ATOM 2240 O O . ASP A 1 308 ? 24.663 4.956 -15.142 1.00 86.00 308 ASP A O 1
ATOM 2244 N N . ASN A 1 309 ? 24.144 4.945 -17.310 1.00 81.94 309 ASN A N 1
ATOM 2245 C CA . ASN A 1 309 ? 23.675 3.556 -17.318 1.00 81.94 309 ASN A CA 1
ATOM 2246 C C . ASN A 1 309 ? 24.634 2.694 -18.171 1.00 81.94 309 ASN A C 1
ATOM 2248 O O . ASN A 1 309 ? 24.550 2.758 -19.404 1.00 81.94 309 ASN A O 1
ATOM 2252 N N . PRO A 1 310 ? 25.518 1.866 -17.566 1.00 76.56 310 PRO A N 1
ATOM 2253 C CA . PRO A 1 310 ? 26.575 1.151 -18.290 1.00 76.56 310 PRO A CA 1
ATOM 2254 C C . PRO A 1 310 ? 26.044 0.173 -19.339 1.00 76.56 310 PRO A C 1
ATOM 2256 O O . PRO A 1 310 ? 26.625 0.031 -20.412 1.00 76.56 310 PRO A O 1
ATOM 2259 N N . SER A 1 311 ? 24.925 -0.496 -19.039 1.00 68.75 311 SER A N 1
ATOM 2260 C CA . SER A 1 311 ? 24.202 -1.326 -20.003 1.00 68.75 311 SER A CA 1
ATOM 2261 C C . SER A 1 311 ? 22.969 -0.567 -20.489 1.00 68.75 311 SER A C 1
A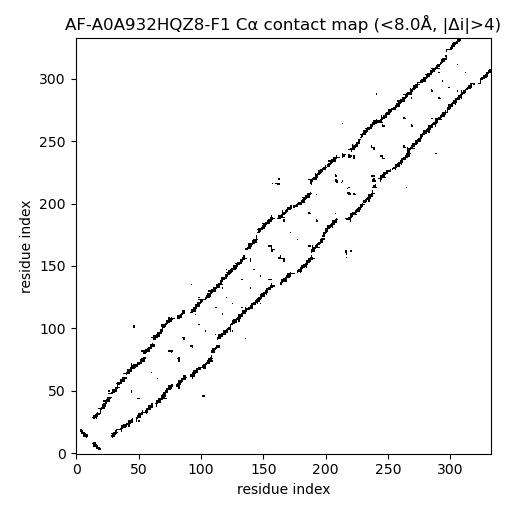TOM 2263 O O . SER A 1 311 ? 21.862 -0.713 -19.972 1.00 68.75 311 SER A O 1
ATOM 2265 N N . THR A 1 312 ? 23.162 0.283 -21.494 1.00 56.72 312 THR A N 1
ATOM 2266 C CA . THR A 1 312 ? 22.078 0.882 -22.283 1.00 56.72 312 THR A CA 1
ATOM 2267 C C . THR A 1 312 ? 22.061 0.247 -23.653 1.00 56.72 312 THR A C 1
ATOM 2269 O O . THR A 1 312 ? 22.549 0.778 -24.641 1.00 56.72 312 THR A O 1
ATOM 2272 N N . THR A 1 313 ? 21.478 -0.936 -23.728 1.00 47.88 313 THR A N 1
ATOM 2273 C CA . THR A 1 313 ? 21.005 -1.446 -25.005 1.00 47.88 313 THR A CA 1
ATOM 2274 C C . THR A 1 313 ? 19.562 -1.821 -24.791 1.00 47.88 313 THR A C 1
ATOM 2276 O O . THR A 1 313 ? 19.246 -2.660 -23.953 1.00 47.88 313 THR A O 1
ATOM 2279 N N . TYR A 1 314 ? 18.685 -1.147 -25.534 1.00 53.19 314 TYR A N 1
ATOM 2280 C CA . TYR A 1 314 ? 17.435 -1.735 -25.986 1.00 53.19 314 TYR A CA 1
ATOM 2281 C C . TYR A 1 314 ? 17.734 -3.174 -26.401 1.00 53.19 314 TYR A C 1
ATOM 2283 O O . TYR A 1 314 ? 18.185 -3.415 -27.519 1.00 53.19 314 TYR A O 1
ATOM 2291 N N . ASN A 1 315 ? 17.561 -4.133 -25.499 1.00 43.72 315 ASN A N 1
ATOM 2292 C CA . ASN A 1 315 ? 17.734 -5.535 -25.832 1.00 43.72 315 ASN A CA 1
ATOM 2293 C C . ASN A 1 315 ? 16.437 -5.982 -26.500 1.00 43.72 315 ASN A C 1
ATOM 2295 O O . ASN A 1 315 ? 15.701 -6.794 -25.968 1.00 43.72 315 ASN A O 1
ATOM 2299 N N . ILE A 1 316 ? 16.123 -5.387 -27.655 1.00 45.25 316 ILE A N 1
ATOM 2300 C CA . ILE A 1 316 ? 15.048 -5.863 -28.514 1.00 45.25 316 ILE A CA 1
ATOM 2301 C C . ILE A 1 316 ? 15.530 -7.222 -29.007 1.00 45.25 316 ILE A C 1
ATOM 2303 O O . ILE A 1 316 ? 16.381 -7.309 -29.897 1.00 45.25 316 ILE A O 1
ATOM 2307 N N . ALA A 1 317 ? 15.030 -8.299 -28.410 1.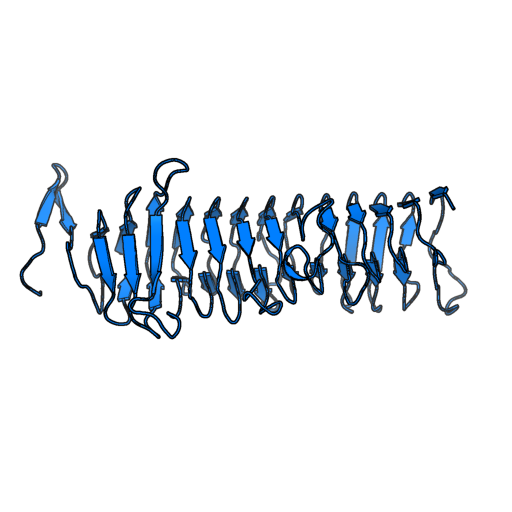00 39.62 317 ALA A N 1
ATOM 2308 C CA . ALA A 1 317 ? 15.112 -9.596 -29.050 1.00 39.62 317 ALA A CA 1
ATOM 2309 C C . ALA A 1 317 ? 14.431 -9.451 -30.425 1.00 39.62 317 ALA A C 1
ATOM 2311 O O . ALA A 1 317 ? 13.230 -9.222 -30.516 1.00 39.62 317 ALA A O 1
ATOM 2312 N N . ASN A 1 318 ? 15.229 -9.493 -31.495 1.00 39.16 318 ASN A N 1
ATOM 2313 C CA . ASN A 1 318 ? 14.804 -9.417 -32.894 1.00 39.16 318 ASN A CA 1
ATOM 2314 C C . ASN A 1 318 ? 13.743 -10.491 -33.208 1.00 39.16 318 ASN A C 1
ATOM 2316 O O . ASN A 1 318 ? 14.091 -11.594 -33.624 1.00 39.16 318 ASN A O 1
ATOM 2320 N N . VAL A 1 319 ? 12.455 -10.182 -33.043 1.00 36.78 319 VAL A N 1
ATOM 2321 C CA . VAL A 1 319 ? 11.342 -11.037 -33.492 1.00 36.78 319 VAL A CA 1
ATOM 2322 C C . VAL A 1 319 ? 10.131 -10.218 -33.966 1.00 36.78 319 VAL A C 1
ATOM 2324 O O . VAL A 1 319 ? 9.009 -10.472 -33.558 1.00 36.78 319 VAL A O 1
ATOM 2327 N N . SER A 1 320 ? 10.310 -9.257 -34.879 1.00 38.12 320 SER A N 1
ATOM 2328 C CA . SER A 1 320 ? 9.382 -9.085 -36.020 1.00 38.12 320 SER A CA 1
ATOM 2329 C C . SER A 1 320 ? 9.881 -8.031 -37.016 1.00 38.12 320 SER A C 1
ATOM 2331 O O . SER A 1 320 ? 10.594 -7.096 -36.671 1.00 38.12 320 SER A O 1
ATOM 2333 N N . THR A 1 321 ? 9.468 -8.167 -38.275 1.00 41.34 321 THR A N 1
ATOM 2334 C CA . THR A 1 321 ? 9.745 -7.245 -39.392 1.00 41.34 321 THR A CA 1
ATOM 2335 C C . THR A 1 321 ? 8.976 -5.914 -39.315 1.00 41.34 321 THR A C 1
ATOM 2337 O O . THR A 1 321 ? 8.985 -5.144 -40.272 1.00 41.34 321 THR A O 1
ATOM 2340 N N . SER A 1 322 ? 8.308 -5.637 -38.193 1.00 46.28 322 SER A N 1
ATOM 2341 C CA . SER A 1 322 ? 7.636 -4.378 -37.864 1.00 46.28 322 SER A CA 1
ATOM 2342 C C . SER A 1 322 ? 8.131 -3.913 -36.494 1.00 46.28 322 SER A C 1
ATOM 2344 O O . SER A 1 322 ? 7.448 -4.092 -35.488 1.00 46.28 322 SER A O 1
ATOM 2346 N N . CYS A 1 323 ? 9.359 -3.396 -36.444 1.00 41.59 323 CYS A N 1
ATOM 2347 C CA . CYS A 1 323 ? 9.947 -2.890 -35.204 1.00 41.59 323 CYS A CA 1
ATOM 2348 C C . CYS A 1 323 ? 9.097 -1.717 -34.670 1.00 41.59 323 CYS A C 1
ATOM 2350 O O . CYS A 1 323 ? 8.756 -0.838 -35.472 1.00 41.59 323 CYS A O 1
ATOM 2352 N N . PRO A 1 324 ? 8.748 -1.670 -33.371 1.00 50.88 324 PRO A N 1
ATOM 2353 C CA . PRO A 1 324 ? 8.123 -0.493 -32.775 1.00 50.88 324 PRO A CA 1
ATOM 2354 C C . PRO A 1 324 ? 8.980 0.764 -32.967 1.00 50.88 324 PRO A C 1
ATOM 2356 O O . PRO A 1 324 ? 10.188 0.700 -33.199 1.00 50.88 324 PRO A O 1
ATOM 2359 N N . ASP A 1 325 ? 8.345 1.930 -32.862 1.00 52.41 325 ASP A N 1
ATOM 2360 C CA . ASP A 1 325 ? 9.051 3.208 -32.920 1.00 52.41 325 ASP A CA 1
ATOM 2361 C C . ASP A 1 325 ? 9.934 3.387 -31.667 1.00 52.41 325 ASP A C 1
ATOM 2363 O O . ASP A 1 325 ? 9.458 3.342 -30.526 1.00 52.41 325 ASP A O 1
ATOM 2367 N N . HIS A 1 326 ? 11.237 3.564 -31.899 1.00 56.41 326 HIS A N 1
ATOM 2368 C CA . HIS A 1 326 ? 12.275 3.708 -30.875 1.00 56.41 326 HIS A CA 1
ATOM 2369 C C . HIS A 1 326 ? 13.039 5.041 -30.982 1.00 56.41 326 HIS A C 1
ATOM 2371 O O . HIS A 1 326 ? 14.229 5.129 -30.666 1.00 56.41 326 HIS A O 1
ATOM 2377 N N . THR A 1 327 ? 12.378 6.090 -31.473 1.00 59.22 327 THR A N 1
ATOM 2378 C CA . THR A 1 327 ? 12.991 7.392 -31.777 1.00 59.22 327 THR A CA 1
ATOM 2379 C C . THR A 1 327 ? 13.156 8.325 -30.565 1.00 59.22 327 THR A C 1
ATOM 2381 O O . THR A 1 327 ? 12.510 8.187 -29.524 1.00 59.22 327 THR A O 1
ATOM 2384 N N . ASN A 1 328 ? 14.045 9.318 -30.714 1.00 59.41 328 ASN A N 1
ATOM 2385 C CA . ASN A 1 328 ? 14.231 10.463 -29.807 1.00 59.41 328 ASN A CA 1
ATOM 2386 C C . ASN A 1 328 ? 14.630 10.137 -28.354 1.00 59.41 328 ASN A C 1
ATOM 2388 O O . ASN A 1 328 ? 14.374 10.936 -27.460 1.00 59.41 328 ASN A O 1
ATOM 2392 N N . ASN A 1 329 ? 15.265 8.992 -28.098 1.00 63.66 329 ASN A N 1
ATOM 2393 C CA . ASN A 1 329 ? 15.839 8.692 -26.782 1.00 63.66 329 ASN A CA 1
ATOM 2394 C C . ASN A 1 329 ? 17.223 9.363 -26.635 1.00 63.66 329 ASN A C 1
ATOM 2396 O O . ASN A 1 329 ? 18.062 9.230 -27.527 1.00 63.66 329 ASN A O 1
ATOM 2400 N N . TYR A 1 330 ? 17.463 10.074 -25.528 1.00 68.00 330 TYR A N 1
ATOM 2401 C CA . TYR A 1 330 ? 18.750 10.714 -25.224 1.00 68.00 330 TYR A CA 1
ATOM 2402 C C . TYR A 1 330 ? 19.646 9.762 -24.423 1.00 68.00 330 TYR A C 1
ATOM 2404 O O . TYR A 1 330 ? 19.207 9.211 -23.412 1.00 68.00 330 TYR A O 1
ATOM 2412 N N . LEU A 1 331 ? 20.888 9.577 -24.876 1.00 67.88 331 LEU A N 1
ATOM 2413 C CA . LEU A 1 331 ? 21.895 8.724 -24.245 1.00 67.88 331 LEU A CA 1
ATOM 2414 C C . LEU A 1 331 ? 23.109 9.586 -23.880 1.00 67.88 331 LEU A C 1
ATOM 2416 O O . LEU A 1 331 ? 23.796 10.068 -24.781 1.00 67.88 331 LEU A O 1
ATOM 2420 N N . GLU A 1 332 ? 23.383 9.761 -22.588 1.00 61.34 332 GLU A N 1
ATOM 2421 C CA . GLU A 1 332 ? 24.678 10.256 -22.111 1.00 61.34 332 GLU A CA 1
ATOM 2422 C C . GLU A 1 332 ? 25.444 9.105 -21.454 1.00 61.34 332 GLU A C 1
ATOM 2424 O O . GLU A 1 332 ? 24.909 8.400 -20.591 1.00 61.34 332 GLU A O 1
ATOM 2429 N N . SER A 1 333 ? 26.661 8.877 -21.959 1.00 51.56 333 SER A N 1
ATOM 2430 C CA . SER A 1 333 ? 27.588 7.820 -21.540 1.00 51.56 333 SER A CA 1
ATOM 2431 C C . SER A 1 333 ? 28.515 8.269 -20.426 1.00 51.56 333 SER A C 1
ATOM 2433 O O . SER A 1 333 ? 29.078 9.376 -20.609 1.00 51.56 333 SER A O 1
#

Foldseek 3Di:
DPPAWDFDQDPVRAGETEHDEEDEDEDPGAYEYDAEYEDAAAYEDAAPYEYEYDFQHEYEYEAQYEYEYLEEYEYHYDPVGAYEYAYPDDDHAYAAYEAEANYEYEHERYEAERHQEHYEHANEEYEYEPYEFEHYAAEPYEYALYQYEAYQYEYFQANPPAAHHEHAEYHNVVDPEYNHEHANYEAASHQEDYEYQEHYPYQENYEAFDPPPQDSRRHYLERYEANYADEHEHYEHHHNQPSHEDYEDDADCHEYEYAHYEFEQYCERYEYPDNYAYEYAHYEAYNYCERYEYDAQRYAYAHYEYYNHPHDDHPHPPPDPDGHHHPHYHDDD

Radius of gyration: 22.11 Å; Cα contacts (8 Å, |Δi|>4): 1168; chains: 1; bounding box: 58×30×73 Å

Secondary structure (DSSP, 8-state):
--TT-EEEEPTT--EEEE--EEEEEEE-S-EEE-SEEEEEEEEEE-TT-EEEE-TT-EEEE-TT-EEEESSEEEEE--SSS-EEEEESSSSS-B-EEEE-TT-EEEEESEEEEEEEEEEEEESS--EEES-EEEEEEEEEEEEES---EEES-EEE-B-SSSB-SEEEEEE-TT-SS---EEES-EEESSSEEEEE-S--SEEES-EES-TT--STTTS-SEEEEE-SSEEEES-EEE--SSS-EEEEE---SSEEEEES-EEES-SEEEEE-SS-EEEEES-EEES-SEEEEESSS-EEEES-EEES-SB---------SSPPP--S-EEE-

Nearest PDB structures (foldseek):
  6kfn-assembly1_A  TM=5.055E-01  e=2.138E-04  Paenibacillus sp. FPU-7
  8wm1-assembly1_B  TM=5.043E-01  e=2.910E-03  Acinetobacter pittii PHEA-2
  1qjv-assembly2_B  TM=3.716E-01  e=2.487E-01  Dickeya chrysanthemi
  8jhh-assembly1_B  TM=1.758E-01  e=1.168E+00  Microdochium nivale